Protein AF-A0A0S6WA54-F1 (afdb_monomer_lite)

Organism: Vecturithrix granuli (NCBI:txi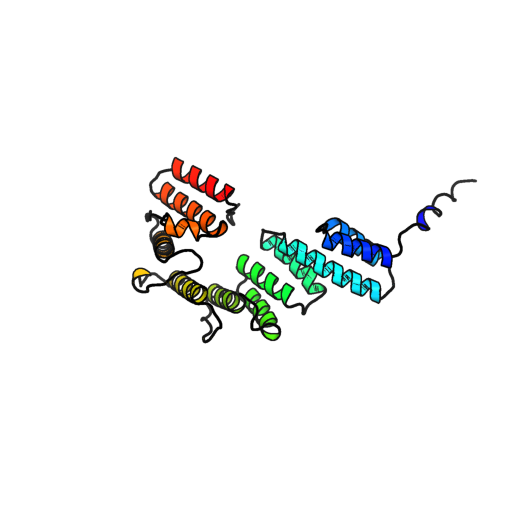d1499967)

Secondary structure (DSSP, 8-state):
----SSSSSGGG-PPPHHHHHHHHHHHHHTT-HHHHHHHHHHHHHH---HHHHHHHHHHHHHHHHHHHHH--SHHHHHHHHHHHHHH-TT-HHHHHHHHHHHHHTT-HHHHHHHHHHHHHH-TT-TTHHHHHHHHHHHTTPPPPSS----HHHHHHHHHHHHHHS-SSS-GGGS---S-TTS-HHHHHHHHHHHH-TT-----PPPHHHHTTS-HHHHHHHHHHHHHHHHHTT-HHHHHHHHHHHHHTT---TT-

Structure (mmCIF, N/CA/C/O backbone):
data_AF-A0A0S6WA54-F1
#
_entry.id   AF-A0A0S6WA54-F1
#
loop_
_atom_site.group_PDB
_atom_site.id
_atom_site.type_symbol
_atom_site.label_atom_id
_atom_site.label_alt_id
_atom_site.label_comp_id
_atom_site.label_asym_id
_atom_site.label_entity_id
_atom_site.label_seq_id
_atom_site.pdbx_PDB_ins_code
_atom_site.Cartn_x
_atom_site.Cartn_y
_atom_site.Cartn_z
_atom_site.occupancy
_atom_site.B_iso_or_equiv
_atom_site.auth_seq_id
_atom_site.auth_comp_id
_atom_site.auth_asym_id
_atom_site.auth_atom_id
_atom_site.pdbx_PDB_model_num
ATOM 1 N N . MET A 1 1 ? 3.846 1.260 65.052 1.00 43.91 1 MET A N 1
ATOM 2 C CA . MET A 1 1 ? 2.766 1.078 64.053 1.00 43.91 1 MET A CA 1
ATOM 3 C C . MET A 1 1 ? 2.539 2.377 63.275 1.00 43.91 1 MET A C 1
ATOM 5 O O . MET A 1 1 ? 1.813 3.228 63.759 1.00 43.91 1 MET A O 1
ATOM 9 N N . ALA A 1 2 ? 3.172 2.583 62.111 1.00 46.09 2 ALA A N 1
ATOM 10 C CA . ALA A 1 2 ? 2.889 3.753 61.255 1.00 46.09 2 ALA A CA 1
ATOM 11 C C . ALA A 1 2 ? 3.448 3.591 59.824 1.00 46.09 2 ALA A C 1
ATOM 13 O O . ALA A 1 2 ? 4.366 4.298 59.422 1.00 46.09 2 ALA A O 1
ATOM 14 N N . ARG A 1 3 ? 2.920 2.654 59.026 1.00 46.72 3 ARG A N 1
ATOM 15 C CA . ARG A 1 3 ? 3.254 2.546 57.589 1.00 46.72 3 ARG A CA 1
ATOM 16 C C . ARG A 1 3 ? 2.056 2.083 56.752 1.00 46.72 3 ARG A C 1
ATOM 18 O O . ARG A 1 3 ? 2.117 1.034 56.141 1.00 46.72 3 ARG A O 1
ATOM 25 N N . HIS A 1 4 ? 0.960 2.851 56.703 1.00 48.09 4 HIS A N 1
ATOM 26 C CA . HIS A 1 4 ? -0.134 2.549 55.751 1.00 48.09 4 HIS A CA 1
ATOM 27 C C . HIS A 1 4 ? -0.915 3.747 55.172 1.00 48.09 4 HIS A C 1
ATOM 29 O O . HIS A 1 4 ? -1.905 3.538 54.479 1.00 48.09 4 HIS A O 1
ATOM 35 N N . LYS A 1 5 ? -0.482 5.007 55.353 1.00 47.53 5 LYS A N 1
ATOM 36 C CA . LYS A 1 5 ? -1.257 6.179 54.874 1.00 47.53 5 LYS A CA 1
ATOM 37 C C . LYS A 1 5 ? -0.781 6.848 53.570 1.00 47.53 5 LYS A C 1
ATOM 39 O O . LYS A 1 5 ? -1.483 7.718 53.075 1.00 47.53 5 LYS A O 1
ATOM 44 N N . LYS A 1 6 ? 0.340 6.440 52.953 1.00 45.38 6 LYS A N 1
ATOM 45 C CA . LYS A 1 6 ? 0.867 7.120 51.741 1.00 45.38 6 LYS A CA 1
ATOM 46 C C . LYS A 1 6 ? 0.305 6.634 50.391 1.00 45.38 6 LYS A C 1
ATOM 48 O O . LYS A 1 6 ? 0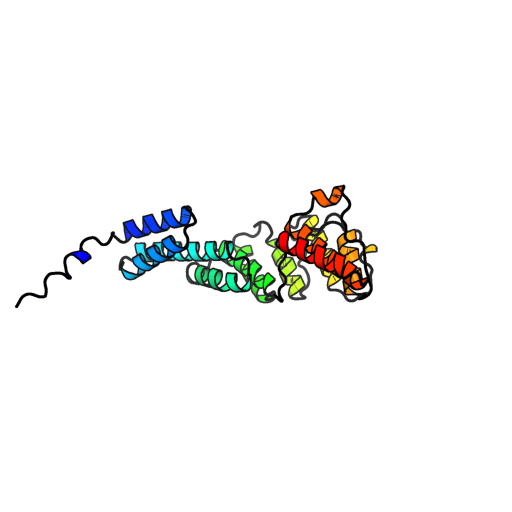.469 7.334 49.403 1.00 45.38 6 LYS A O 1
ATOM 53 N N . LYS A 1 7 ? -0.397 5.494 50.321 1.00 43.50 7 LYS A N 1
ATOM 54 C CA . LYS A 1 7 ? -0.930 4.966 49.042 1.00 43.50 7 LYS A CA 1
ATOM 55 C C . LYS A 1 7 ? -2.276 5.563 48.597 1.00 43.50 7 LYS A C 1
ATOM 57 O O . LYS A 1 7 ? -2.626 5.421 47.436 1.00 43.50 7 LYS A O 1
ATOM 62 N N . LYS A 1 8 ? -3.023 6.247 49.476 1.00 41.06 8 LYS A N 1
ATOM 63 C CA . LYS A 1 8 ? -4.364 6.783 49.149 1.00 41.06 8 LYS A CA 1
ATOM 64 C C . LYS A 1 8 ? -4.380 8.208 48.581 1.00 41.06 8 LYS A C 1
ATOM 66 O O . LYS A 1 8 ? -5.410 8.619 48.064 1.00 41.06 8 LYS A O 1
ATOM 71 N N . TRP A 1 9 ? -3.280 8.960 48.662 1.00 40.94 9 TRP A N 1
ATOM 72 C CA . TRP A 1 9 ? -3.264 10.363 48.220 1.00 40.94 9 TRP A CA 1
ATOM 73 C C . TRP A 1 9 ? -3.084 10.516 46.698 1.00 40.94 9 TRP A C 1
ATOM 75 O O . TRP A 1 9 ? -3.657 11.422 46.109 1.00 40.94 9 TRP A O 1
ATOM 85 N N . PHE A 1 10 ? -2.399 9.576 46.035 1.00 44.47 10 PHE A N 1
ATOM 86 C CA . PHE A 1 10 ? -2.174 9.620 44.581 1.00 44.47 10 PHE A CA 1
ATOM 87 C C . PHE A 1 10 ? -3.372 9.170 43.728 1.00 44.47 10 PHE A C 1
ATOM 89 O O . PHE A 1 10 ? -3.412 9.467 42.541 1.00 44.47 10 PHE A O 1
ATOM 96 N N . ALA A 1 11 ? -4.370 8.498 44.310 1.00 47.50 11 ALA A N 1
ATOM 97 C CA . ALA A 1 11 ? -5.546 8.026 43.570 1.00 47.50 11 ALA A CA 1
ATOM 98 C C . ALA A 1 11 ? -6.612 9.116 43.327 1.00 47.50 11 ALA A C 1
ATOM 100 O O . ALA A 1 11 ? -7.579 8.866 42.619 1.00 47.50 11 ALA A O 1
ATOM 101 N N . ARG A 1 12 ? -6.468 10.312 43.919 1.00 48.53 12 ARG A N 1
ATOM 102 C CA . ARG A 1 12 ? -7.479 11.386 43.852 1.00 48.53 12 ARG A CA 1
ATOM 103 C C . ARG A 1 12 ? -7.277 12.410 42.730 1.00 48.53 12 ARG A C 1
ATOM 105 O O . ARG A 1 12 ? -8.167 13.222 42.534 1.00 48.53 12 ARG A O 1
ATOM 112 N N . ASN A 1 13 ? -6.161 12.345 41.999 1.00 55.12 13 ASN A N 1
ATOM 113 C CA . ASN A 1 13 ? -5.818 13.303 40.937 1.00 55.12 13 ASN A CA 1
ATOM 114 C C . ASN A 1 13 ? -5.615 12.640 39.563 1.00 55.12 13 ASN A C 1
ATOM 116 O O . ASN A 1 13 ? -4.994 13.238 38.688 1.00 55.12 13 ASN A O 1
ATOM 120 N N . ALA A 1 14 ? -6.078 11.401 39.364 1.00 60.78 14 ALA A N 1
ATOM 121 C CA . ALA A 1 14 ? -6.091 10.833 38.020 1.00 60.78 14 ALA A CA 1
ATOM 122 C C . ALA A 1 14 ? -7.096 11.636 37.169 1.00 60.78 14 ALA A C 1
ATOM 124 O O . ALA A 1 14 ? -8.223 11.830 37.632 1.00 60.78 14 ALA A O 1
ATOM 125 N N . PRO A 1 15 ? -6.703 12.142 35.985 1.00 71.31 15 PRO A N 1
ATOM 126 C CA . PRO A 1 15 ? -7.617 12.882 35.123 1.00 71.31 15 PRO A CA 1
ATOM 127 C C . PRO A 1 15 ? -8.831 12.014 34.774 1.00 71.31 15 PRO A C 1
ATOM 129 O O . PRO A 1 15 ? -8.707 10.802 34.593 1.00 71.31 15 PRO A O 1
ATOM 132 N N . GLU A 1 16 ? -10.015 12.627 34.720 1.00 86.94 16 GLU A N 1
ATOM 133 C CA . GLU A 1 16 ? -11.243 11.906 34.384 1.00 86.94 16 GLU A CA 1
ATOM 134 C C . GLU A 1 16 ? -11.140 11.289 32.977 1.00 86.94 16 GLU A C 1
ATOM 136 O O . GLU A 1 16 ? -10.647 11.962 32.066 1.00 86.94 16 GLU A O 1
ATOM 141 N N . PRO A 1 17 ? -11.666 10.068 32.740 1.00 88.81 17 PRO A N 1
ATOM 142 C CA . PRO A 1 17 ? -11.563 9.402 31.439 1.00 88.81 17 PRO A CA 1
ATOM 143 C C . PRO A 1 17 ? -12.040 10.261 30.259 1.00 88.81 17 PRO A C 1
ATOM 145 O O . PRO A 1 17 ? -11.420 10.254 29.199 1.00 88.81 17 PRO A O 1
ATOM 148 N N . LYS A 1 18 ? -13.089 11.074 30.451 1.00 90.62 18 LYS A N 1
ATOM 149 C CA . LYS A 1 18 ? -13.568 12.027 29.435 1.00 90.62 18 LYS A CA 1
ATOM 150 C C . LYS A 1 18 ? -12.546 13.117 29.106 1.00 90.62 18 LYS A C 1
ATOM 152 O O . LYS A 1 18 ? -12.417 13.496 27.944 1.00 90.62 18 LYS A O 1
ATOM 157 N N . ALA A 1 19 ? -11.835 13.639 30.105 1.00 92.19 19 ALA A N 1
ATOM 158 C CA . ALA A 1 19 ? -10.795 14.643 29.896 1.00 92.19 19 ALA A CA 1
ATOM 159 C C . ALA A 1 19 ? -9.593 14.029 29.168 1.00 92.19 19 ALA A C 1
ATOM 161 O O . ALA A 1 19 ? -9.158 14.567 28.151 1.00 92.19 19 ALA A O 1
ATOM 162 N N . THR A 1 20 ? -9.140 12.849 29.604 1.00 93.88 20 THR A N 1
ATOM 163 C CA . THR A 1 20 ? -8.049 12.115 28.945 1.00 93.88 20 THR A CA 1
ATOM 164 C C . THR A 1 20 ? -8.390 11.753 27.500 1.00 93.88 20 THR A C 1
ATOM 166 O O . THR A 1 20 ? -7.536 11.853 26.624 1.00 93.88 20 THR A O 1
ATOM 169 N N . LEU A 1 21 ? -9.644 11.398 27.208 1.00 94.38 21 LEU A N 1
ATOM 170 C CA . LEU A 1 21 ? -10.084 11.114 25.843 1.00 94.38 21 LEU A CA 1
ATOM 171 C C . LEU A 1 21 ? -10.043 12.359 24.939 1.00 94.38 21 LEU A C 1
ATOM 173 O O . LEU A 1 21 ? -9.644 12.269 23.777 1.00 94.38 21 LEU A O 1
ATOM 177 N N . ARG A 1 22 ? -10.396 13.539 25.469 1.00 94.50 22 ARG A N 1
ATOM 178 C CA . ARG A 1 22 ? -10.253 14.814 24.741 1.00 94.50 22 ARG A CA 1
ATOM 179 C C . ARG A 1 22 ? -8.786 15.139 24.458 1.00 94.50 22 ARG A C 1
ATOM 181 O O . ARG A 1 22 ? -8.457 15.530 23.342 1.00 94.50 22 ARG A O 1
ATOM 188 N N . GLU A 1 23 ? -7.901 14.944 25.433 1.00 95.94 23 GLU A N 1
ATOM 189 C CA . GLU A 1 23 ? -6.452 15.133 25.259 1.00 95.94 23 GLU A CA 1
ATOM 190 C C . GLU A 1 23 ? -5.857 14.149 24.244 1.00 95.94 23 GLU A C 1
ATOM 192 O O . GLU A 1 23 ? -5.020 14.532 23.421 1.00 95.94 23 GLU A O 1
ATOM 197 N N . ALA A 1 24 ? -6.334 12.902 24.239 1.00 96.56 24 ALA A N 1
ATOM 198 C CA . ALA A 1 24 ? -5.944 11.899 23.255 1.00 96.56 24 ALA A CA 1
ATOM 199 C C . ALA A 1 24 ? -6.319 12.342 21.832 1.00 96.56 24 ALA A C 1
ATOM 201 O O . ALA A 1 24 ? -5.502 12.247 20.915 1.00 96.56 24 ALA A O 1
ATOM 202 N N . TRP A 1 25 ? -7.527 12.886 21.653 1.00 95.38 25 TRP A N 1
ATOM 203 C CA . TRP A 1 25 ? -7.971 13.421 20.367 1.00 95.38 25 TRP A CA 1
ATOM 204 C C . TRP A 1 25 ? -7.138 14.632 19.922 1.00 95.38 25 TRP A C 1
ATOM 206 O O . TRP A 1 25 ? -6.725 14.698 18.766 1.00 95.38 25 TRP A O 1
ATOM 216 N N . LEU A 1 26 ? -6.816 15.561 20.828 1.00 96.69 26 LEU A N 1
ATOM 217 C CA . LEU A 1 26 ? -5.938 16.698 20.515 1.00 96.69 26 LEU A CA 1
ATOM 218 C C . LEU A 1 26 ? -4.535 16.233 20.108 1.00 96.69 26 LEU A C 1
ATOM 220 O O . LEU A 1 26 ? -3.985 16.719 19.120 1.00 96.69 26 LEU A O 1
ATOM 224 N N . SER A 1 27 ? -3.989 15.248 20.821 1.00 96.75 27 SER A N 1
ATOM 225 C CA . SER A 1 27 ? -2.691 14.643 20.505 1.00 96.75 27 SER A CA 1
ATOM 226 C C . SER A 1 27 ? -2.698 13.998 19.116 1.00 96.75 27 SER A C 1
ATOM 228 O O . SER A 1 27 ? -1.741 14.153 18.359 1.00 96.75 27 SER A O 1
ATOM 230 N N . LEU A 1 28 ? -3.797 13.328 18.747 1.00 96.56 28 LEU A N 1
ATOM 231 C CA . LEU A 1 28 ? -3.992 12.761 17.412 1.00 96.56 28 LEU A CA 1
ATOM 232 C C . LEU A 1 28 ? -3.982 13.845 16.324 1.00 96.56 28 LEU A C 1
ATOM 234 O O . LEU A 1 28 ? -3.309 13.675 15.307 1.00 96.56 28 LEU A O 1
ATOM 238 N N . GLN A 1 29 ? -4.703 14.954 16.526 1.00 95.06 29 GLN A N 1
ATOM 239 C CA . GLN A 1 29 ? -4.739 16.065 15.562 1.00 95.06 29 GLN A CA 1
ATOM 240 C C . GLN A 1 29 ? -3.364 16.711 15.366 1.00 95.06 29 GLN A C 1
ATOM 242 O O . GLN A 1 29 ? -3.034 17.144 14.266 1.00 95.06 29 GLN A O 1
ATOM 247 N N . GLN A 1 30 ? -2.540 16.726 16.414 1.00 95.06 30 GLN A N 1
ATOM 248 C CA . GLN A 1 30 ? -1.158 17.205 16.363 1.00 95.06 30 GLN A CA 1
ATOM 249 C C . GLN A 1 30 ? -0.185 16.193 15.728 1.00 95.06 30 GLN A C 1
ATOM 251 O O . GLN A 1 30 ? 1.010 16.464 15.648 1.00 95.06 30 GLN A O 1
ATOM 256 N N . GLY A 1 31 ? -0.665 15.018 15.303 1.00 94.19 31 GLY A N 1
ATOM 257 C CA . GLY A 1 31 ? 0.167 13.945 14.752 1.00 94.19 31 GLY A CA 1
ATOM 258 C C . GLY A 1 31 ? 0.955 13.161 15.805 1.00 94.19 31 GLY A C 1
ATOM 259 O O . GLY A 1 31 ? 1.748 12.288 15.461 1.00 94.19 31 GLY A O 1
ATOM 260 N N . ASN A 1 32 ? 0.738 13.407 17.100 1.00 96.44 32 ASN A N 1
ATOM 261 C CA . ASN A 1 32 ? 1.388 12.654 18.168 1.00 96.44 32 ASN A CA 1
ATOM 262 C C . ASN A 1 32 ? 0.645 11.334 18.432 1.00 96.44 32 ASN A C 1
ATOM 264 O O . ASN A 1 32 ? -0.038 11.154 19.445 1.00 96.44 32 ASN A O 1
ATOM 268 N N . LEU A 1 33 ? 0.791 10.392 17.495 1.00 96.06 33 LEU A N 1
ATOM 269 C CA . LEU A 1 33 ? 0.097 9.101 17.519 1.00 96.06 33 LEU A CA 1
ATOM 270 C C . LEU A 1 33 ? 0.440 8.264 18.757 1.00 96.06 33 LEU A C 1
ATOM 272 O O . LEU A 1 33 ? -0.396 7.505 19.242 1.00 96.06 33 LEU A O 1
ATOM 276 N N . ASN A 1 34 ? 1.659 8.395 19.287 1.00 96.56 34 ASN A N 1
ATOM 277 C CA . ASN A 1 34 ? 2.093 7.641 20.463 1.00 96.56 34 ASN A CA 1
ATOM 278 C C . ASN A 1 34 ? 1.425 8.138 21.745 1.00 96.56 34 ASN A C 1
ATOM 280 O O . ASN A 1 34 ? 0.908 7.313 22.499 1.00 96.56 34 ASN A O 1
ATOM 284 N N . ALA A 1 35 ? 1.380 9.455 21.967 1.00 96.88 35 ALA A N 1
ATOM 285 C CA . ALA A 1 35 ? 0.671 10.018 23.115 1.00 96.88 35 ALA A CA 1
ATOM 286 C C . ALA A 1 35 ? -0.833 9.728 23.028 1.00 96.88 35 ALA A C 1
ATOM 288 O O . ALA A 1 35 ? -1.416 9.231 23.991 1.00 96.88 35 ALA A O 1
ATOM 289 N N . ALA A 1 36 ? -1.433 9.930 21.848 1.00 97.50 36 ALA A N 1
ATOM 290 C CA . ALA A 1 36 ? -2.840 9.618 21.609 1.00 97.50 36 ALA A CA 1
ATOM 291 C C . ALA A 1 36 ? -3.158 8.148 21.932 1.00 97.50 36 ALA A C 1
ATOM 293 O O . ALA A 1 36 ? -4.135 7.858 22.622 1.00 97.50 36 ALA A O 1
ATOM 294 N N . PHE A 1 37 ? -2.302 7.215 21.501 1.00 97.06 37 PHE A N 1
ATOM 295 C CA . PHE A 1 37 ? -2.448 5.790 21.800 1.00 97.06 37 PHE A CA 1
ATOM 296 C C . PHE A 1 37 ? -2.377 5.493 23.299 1.00 97.06 37 PHE A C 1
ATOM 298 O O . PHE A 1 37 ? -3.239 4.789 23.820 1.00 97.06 37 PHE A O 1
ATOM 305 N N . GLN A 1 38 ? -1.377 6.033 24.001 1.00 96.75 38 GLN A N 1
ATOM 306 C CA . GLN A 1 38 ? -1.208 5.808 25.439 1.00 96.75 38 GLN A CA 1
ATOM 307 C C . GLN A 1 38 ? -2.403 6.333 26.240 1.00 96.75 38 GLN A C 1
ATOM 309 O O . GLN A 1 38 ? -2.932 5.616 27.088 1.00 96.75 38 GLN A O 1
ATOM 314 N N . MET A 1 39 ? -2.866 7.544 25.930 1.00 96.38 39 MET A N 1
ATOM 315 C CA . MET A 1 39 ? -4.030 8.150 26.579 1.00 96.38 39 MET A CA 1
ATOM 316 C C . MET A 1 39 ? -5.313 7.359 26.291 1.00 96.38 39 MET A C 1
ATOM 318 O O . MET A 1 39 ? -6.090 7.090 27.202 1.00 96.38 39 MET A O 1
ATOM 322 N N . THR A 1 40 ? -5.511 6.907 25.050 1.00 96.31 40 THR A N 1
ATOM 323 C CA . THR A 1 40 ? -6.670 6.075 24.674 1.00 96.31 40 THR A CA 1
ATOM 324 C C . THR A 1 40 ? -6.661 4.732 25.409 1.00 96.31 40 THR A C 1
ATOM 326 O O . THR A 1 40 ? -7.681 4.307 25.950 1.00 96.31 40 THR A O 1
ATOM 329 N N . ALA A 1 41 ? -5.499 4.075 25.492 1.00 94.81 41 ALA A N 1
ATOM 330 C CA . ALA A 1 41 ? -5.339 2.831 26.241 1.00 94.81 41 ALA A CA 1
ATOM 331 C C . ALA A 1 41 ? -5.600 3.030 27.743 1.00 94.81 41 ALA A C 1
ATOM 333 O O . ALA A 1 41 ? -6.222 2.179 28.377 1.00 94.81 41 ALA A O 1
ATOM 334 N N . GLN A 1 42 ? -5.174 4.165 28.304 1.00 93.75 42 GLN A N 1
ATOM 335 C CA . GLN A 1 42 ? -5.474 4.525 29.686 1.00 93.75 42 GLN A CA 1
ATOM 336 C C . GLN A 1 42 ? -6.984 4.672 29.912 1.00 93.75 42 GLN A C 1
ATOM 338 O O . GLN A 1 42 ? -7.499 4.132 30.891 1.00 93.75 42 GLN A O 1
ATOM 343 N N . VAL A 1 43 ? -7.700 5.350 29.006 1.00 94.69 43 VAL A N 1
ATOM 344 C CA . VAL A 1 43 ? -9.163 5.480 29.083 1.00 94.69 43 VAL A CA 1
ATOM 345 C C . VAL A 1 43 ? -9.807 4.098 29.131 1.00 94.69 43 VAL A C 1
ATOM 347 O O . VAL A 1 43 ? -10.550 3.827 30.069 1.00 94.69 43 VAL A O 1
ATOM 350 N N . LEU A 1 44 ? -9.453 3.198 28.207 1.00 94.06 44 LEU A N 1
ATOM 351 C CA . LEU A 1 44 ? -10.000 1.834 28.140 1.00 94.06 44 LEU A CA 1
ATOM 352 C C . LEU A 1 44 ? -9.749 0.995 29.405 1.00 94.06 44 LEU A C 1
ATOM 354 O O . LEU A 1 44 ? -10.528 0.094 29.696 1.00 94.06 44 LEU A O 1
ATOM 358 N N . GLN A 1 45 ? -8.688 1.278 30.165 1.00 92.62 45 GLN A N 1
ATOM 359 C CA . GLN A 1 45 ? -8.411 0.597 31.437 1.00 92.62 45 GLN A CA 1
ATOM 360 C C . GLN A 1 45 ? -9.201 1.170 32.620 1.00 92.62 45 GLN A C 1
ATOM 362 O O . GLN A 1 45 ? -9.411 0.473 33.611 1.00 92.62 45 GLN A O 1
ATOM 367 N N . GLN A 1 46 ? -9.576 2.449 32.558 1.00 91.38 46 GLN A N 1
ATOM 368 C CA . GLN A 1 46 ? -10.129 3.195 33.692 1.00 91.38 46 GLN A CA 1
ATOM 369 C C . GLN A 1 46 ? -11.640 3.394 33.597 1.00 91.38 46 GLN A C 1
ATOM 371 O O . GLN A 1 46 ? -12.297 3.563 34.625 1.00 91.38 46 GLN A O 1
ATOM 376 N N . THR A 1 47 ? -12.195 3.396 32.385 1.00 90.19 47 THR A N 1
ATOM 377 C CA . THR A 1 47 ? -13.625 3.613 32.184 1.00 90.19 47 THR A CA 1
ATOM 378 C C . THR A 1 47 ? -14.427 2.314 32.280 1.00 90.19 47 THR A C 1
ATOM 380 O O . THR A 1 47 ? -13.973 1.240 31.896 1.00 90.19 47 THR A O 1
ATOM 383 N N . GLN A 1 48 ? -15.660 2.436 32.767 1.00 89.25 48 GLN A N 1
ATOM 384 C CA . GLN A 1 48 ? -16.708 1.415 32.652 1.00 89.25 48 GLN A CA 1
ATOM 385 C C . GLN A 1 48 ? -17.892 1.919 31.809 1.00 89.25 48 GLN A C 1
ATOM 387 O O . GLN A 1 48 ? -18.847 1.182 31.575 1.00 89.25 48 GLN A O 1
ATOM 392 N N . GLY A 1 49 ? -17.849 3.182 31.373 1.00 90.25 49 GLY A N 1
ATOM 393 C CA . GLY A 1 49 ? -18.907 3.805 30.591 1.00 90.25 49 GLY A CA 1
ATOM 394 C C . GLY A 1 49 ? -18.868 3.337 29.140 1.00 90.25 49 GLY A C 1
ATOM 395 O O . GLY A 1 49 ? -17.836 3.421 28.474 1.00 90.25 49 GLY A O 1
ATOM 396 N N . ALA A 1 50 ? -19.997 2.822 28.650 1.00 90.94 50 ALA A N 1
ATOM 397 C CA . ALA A 1 50 ? -20.096 2.260 27.304 1.00 90.94 50 ALA A CA 1
ATOM 398 C C . ALA A 1 50 ? -19.789 3.296 26.207 1.00 90.94 50 ALA A C 1
ATOM 400 O O . ALA A 1 50 ? -19.172 2.956 25.198 1.00 90.94 50 ALA A O 1
ATOM 401 N N . GLU A 1 51 ? -20.171 4.557 26.422 1.00 92.12 51 GLU A N 1
ATOM 402 C CA . GLU A 1 51 ? -19.933 5.648 25.474 1.00 92.12 51 GLU A CA 1
ATOM 403 C C . GLU A 1 51 ? -18.436 5.966 25.352 1.00 92.12 51 GLU A C 1
ATOM 405 O O . GLU A 1 51 ? -17.896 6.005 24.247 1.00 92.12 51 GLU A O 1
ATOM 410 N N . GLU A 1 52 ? -17.737 6.135 26.475 1.00 91.81 52 GLU A N 1
ATOM 411 C CA . GLU A 1 52 ? -16.302 6.420 26.490 1.00 91.81 52 GLU A CA 1
ATOM 412 C C . GLU A 1 52 ? -15.499 5.253 25.918 1.00 91.81 52 GLU A C 1
ATOM 414 O O . GLU A 1 52 ? -14.523 5.478 25.207 1.00 91.81 52 GLU A O 1
ATOM 419 N N . ILE A 1 53 ? -15.921 4.012 26.184 1.00 94.25 53 ILE A N 1
ATOM 420 C CA . ILE A 1 53 ? -15.320 2.815 25.585 1.00 94.25 53 ILE A CA 1
ATOM 421 C C . ILE A 1 53 ? -15.471 2.856 24.062 1.00 94.25 53 ILE A C 1
ATOM 423 O O . ILE A 1 53 ? -14.492 2.664 23.341 1.00 94.25 53 ILE A O 1
ATOM 427 N N . GLN A 1 54 ? -16.673 3.140 23.556 1.00 94.06 54 GLN A N 1
ATOM 428 C CA . GLN A 1 54 ? -16.925 3.214 22.119 1.00 94.06 54 GLN A CA 1
ATOM 429 C C . GLN A 1 54 ? -16.106 4.329 21.454 1.00 94.06 54 GLN A C 1
ATOM 431 O O . GLN A 1 54 ? -15.480 4.097 20.419 1.00 94.06 54 GLN A O 1
ATOM 436 N N . GLN A 1 55 ? -16.069 5.521 22.051 1.00 94.56 55 GLN A N 1
ATOM 437 C CA . GLN A 1 55 ? -15.287 6.645 21.532 1.00 94.56 55 GLN A CA 1
ATOM 438 C C . GLN A 1 55 ? -13.779 6.358 21.581 1.00 94.56 55 GLN A C 1
ATOM 440 O O . GLN A 1 55 ? -13.061 6.673 20.632 1.00 94.56 55 GLN A O 1
ATOM 445 N N . ALA A 1 56 ? -13.292 5.714 22.646 1.00 96.06 56 ALA A N 1
ATOM 446 C CA . ALA A 1 56 ? -11.899 5.296 22.746 1.00 96.06 56 ALA A CA 1
ATOM 447 C C . ALA A 1 56 ? -11.541 4.264 21.667 1.00 96.06 56 ALA A C 1
ATOM 449 O O . ALA A 1 56 ? -10.487 4.375 21.046 1.00 96.06 56 ALA A O 1
ATOM 450 N N . TYR A 1 57 ? -12.425 3.309 21.370 1.00 96.06 57 TYR A N 1
ATOM 451 C CA . TYR A 1 57 ? -12.213 2.368 20.270 1.00 96.06 57 TYR A CA 1
ATOM 452 C C . TYR A 1 57 ? -12.193 3.066 18.905 1.00 96.06 57 TYR A C 1
ATOM 454 O O . TYR A 1 57 ? -11.278 2.827 18.118 1.00 96.06 57 TYR A O 1
ATOM 462 N N . GLN A 1 58 ? -13.127 3.979 18.627 1.00 96.00 58 GLN A N 1
ATOM 463 C CA . GLN A 1 58 ? -13.102 4.769 17.387 1.00 96.00 58 GLN A CA 1
ATOM 464 C C . GLN A 1 58 ? -11.790 5.549 17.233 1.00 96.00 58 GLN A C 1
ATOM 466 O O . GLN A 1 58 ? -11.187 5.552 16.158 1.00 96.00 58 GLN A O 1
ATOM 471 N N . LEU A 1 59 ? -11.313 6.159 18.321 1.00 97.00 59 LEU A N 1
ATOM 472 C CA . LEU A 1 59 ? -10.039 6.866 18.334 1.00 97.00 59 LEU A CA 1
ATOM 473 C C . LEU A 1 59 ? -8.857 5.914 18.101 1.00 97.00 59 LEU A C 1
ATOM 475 O O . LEU A 1 59 ? -7.945 6.238 17.343 1.00 97.00 59 LEU A O 1
ATOM 479 N N . LEU A 1 60 ? -8.891 4.719 18.695 1.00 96.94 60 LEU A N 1
ATOM 480 C CA . LEU A 1 60 ? -7.883 3.677 18.502 1.00 96.94 60 LEU A CA 1
ATOM 481 C C . LEU A 1 60 ? -7.804 3.222 17.037 1.00 96.94 60 LEU A C 1
ATOM 483 O O . LEU A 1 60 ? -6.704 3.083 16.498 1.00 96.94 60 LEU A O 1
ATOM 487 N N . ALA A 1 61 ? -8.953 3.044 16.381 1.00 97.62 61 ALA A N 1
ATOM 488 C CA . ALA A 1 61 ? -9.030 2.690 14.967 1.00 97.62 61 ALA A CA 1
ATOM 489 C C . ALA A 1 61 ? -8.380 3.764 14.080 1.00 97.62 61 ALA A C 1
ATOM 491 O O . ALA A 1 61 ? -7.547 3.455 13.229 1.00 97.62 61 ALA A O 1
ATOM 492 N N . GLU A 1 62 ? -8.692 5.037 14.334 1.00 97.75 62 GLU A N 1
ATOM 493 C CA . GLU A 1 62 ? -8.101 6.173 13.620 1.00 97.75 62 GLU A CA 1
ATOM 494 C C . GLU A 1 62 ? -6.586 6.293 13.871 1.00 97.75 62 GLU A C 1
ATOM 496 O O . GLU A 1 62 ? -5.823 6.533 12.935 1.00 97.75 62 GLU A O 1
ATOM 501 N N . ILE A 1 63 ? -6.113 6.068 15.104 1.00 98.06 63 ILE A N 1
ATOM 502 C CA . ILE A 1 63 ? -4.674 6.035 15.422 1.00 98.06 63 ILE A CA 1
ATOM 503 C C . ILE A 1 63 ? -3.968 4.955 14.600 1.00 98.06 63 ILE A C 1
ATOM 505 O O . ILE A 1 63 ? -2.921 5.209 13.999 1.00 98.06 63 ILE A O 1
ATOM 509 N N . HIS A 1 64 ? -4.526 3.745 14.573 1.00 98.19 64 HIS A N 1
ATOM 510 C CA . HIS A 1 64 ? -3.976 2.647 13.790 1.00 98.19 64 HIS A CA 1
ATOM 511 C C . HIS A 1 64 ? -3.966 2.969 12.297 1.00 98.19 64 HIS A C 1
ATOM 513 O O . HIS A 1 64 ? -2.941 2.783 11.643 1.00 98.19 64 HIS A O 1
ATOM 519 N N . PHE A 1 65 ? -5.047 3.540 11.776 1.00 98.19 65 PHE A N 1
ATOM 520 C CA . PHE A 1 65 ? -5.109 3.976 10.390 1.00 98.19 65 PHE A CA 1
ATOM 521 C C . PHE A 1 65 ? -4.038 5.026 10.054 1.00 98.19 65 PHE A C 1
ATOM 523 O O . PHE A 1 65 ? -3.329 4.879 9.061 1.00 98.19 65 PHE A O 1
ATOM 530 N N . ARG A 1 66 ? -3.817 6.040 10.899 1.00 97.25 66 ARG A N 1
ATOM 531 C CA . ARG A 1 66 ? -2.755 7.038 10.666 1.00 97.25 66 ARG A CA 1
ATOM 532 C C . ARG A 1 66 ? -1.354 6.443 10.722 1.00 97.25 66 ARG A C 1
ATOM 534 O O . ARG A 1 66 ? -0.545 6.733 9.844 1.00 97.25 66 ARG A O 1
ATOM 541 N N . ARG A 1 67 ? -1.090 5.542 11.675 1.00 97.06 67 ARG A N 1
ATOM 542 C CA . ARG A 1 67 ? 0.176 4.789 11.719 1.00 97.06 67 ARG A CA 1
ATOM 543 C C . ARG A 1 67 ? 0.384 3.988 10.440 1.00 97.06 67 ARG A C 1
ATOM 545 O O . ARG A 1 67 ? 1.495 3.951 9.915 1.00 97.06 67 ARG A O 1
ATOM 552 N N . ALA A 1 68 ? -0.677 3.373 9.917 1.00 97.06 68 ALA A N 1
ATOM 553 C CA . ALA A 1 68 ? -0.627 2.696 8.632 1.00 97.06 68 ALA A CA 1
ATOM 554 C C . ALA A 1 68 ? -0.205 3.672 7.526 1.00 97.06 68 ALA A C 1
ATOM 556 O O . ALA A 1 68 ? 0.733 3.373 6.796 1.00 97.06 68 ALA A O 1
ATOM 557 N N . LEU A 1 69 ? -0.833 4.847 7.421 1.00 95.25 69 LEU A N 1
ATOM 558 C CA . LEU A 1 69 ? -0.500 5.848 6.399 1.00 95.25 69 LEU A CA 1
ATOM 559 C C . LEU A 1 69 ? 0.956 6.344 6.478 1.00 95.25 69 LEU A C 1
ATOM 561 O O . LEU A 1 69 ? 1.581 6.517 5.432 1.00 95.25 69 LEU A O 1
ATOM 565 N N . GLU A 1 70 ? 1.510 6.503 7.682 1.00 94.12 70 GLU A N 1
ATOM 566 C CA . GLU A 1 70 ? 2.917 6.883 7.907 1.00 94.12 70 GLU A CA 1
ATOM 567 C C . GLU A 1 70 ? 3.908 5.739 7.630 1.00 94.12 70 GLU A C 1
ATOM 569 O O . GLU A 1 70 ? 5.104 5.961 7.420 1.00 94.12 70 GLU A O 1
ATOM 574 N N . THR A 1 71 ? 3.422 4.499 7.598 1.00 92.25 71 THR A N 1
ATOM 575 C CA . THR A 1 71 ? 4.253 3.317 7.386 1.00 92.25 71 THR A CA 1
ATOM 576 C C . THR A 1 71 ? 4.514 3.096 5.896 1.00 92.25 71 THR A C 1
ATOM 578 O O . THR A 1 71 ? 3.618 2.752 5.120 1.00 92.25 71 THR A O 1
ATOM 581 N N . GLN A 1 72 ? 5.775 3.260 5.489 1.00 87.44 72 GLN A N 1
ATOM 582 C CA . GLN A 1 72 ? 6.197 3.059 4.098 1.00 87.44 72 GLN A CA 1
ATOM 583 C C . GLN A 1 72 ? 6.238 1.583 3.692 1.00 87.44 72 GLN A C 1
ATOM 585 O O . GLN A 1 72 ? 5.876 1.252 2.567 1.00 87.44 72 GLN A O 1
ATOM 590 N N . ASN A 1 73 ? 6.675 0.698 4.595 1.00 88.44 73 ASN A N 1
ATOM 591 C CA . ASN A 1 73 ? 6.782 -0.731 4.314 1.00 88.44 73 ASN A CA 1
ATOM 592 C C . ASN A 1 73 ? 5.372 -1.367 4.270 1.00 88.44 73 ASN A C 1
ATOM 594 O O . ASN A 1 73 ? 4.682 -1.362 5.294 1.00 88.44 73 ASN A O 1
ATOM 598 N N . PRO A 1 74 ? 4.944 -1.941 3.131 1.00 89.56 74 PRO A N 1
ATOM 599 C CA . PRO A 1 74 ? 3.603 -2.502 2.984 1.00 89.56 74 PRO A CA 1
ATOM 600 C C . PRO A 1 74 ? 3.282 -3.635 3.967 1.00 89.56 74 PRO A C 1
ATOM 602 O O . PRO A 1 74 ? 2.169 -3.691 4.483 1.00 89.56 74 PRO A O 1
ATOM 605 N N . GLU A 1 75 ? 4.246 -4.495 4.299 1.00 91.12 75 GLU A N 1
ATOM 606 C CA . GLU A 1 75 ? 4.039 -5.586 5.258 1.00 91.12 75 GLU A CA 1
ATOM 607 C C . GLU A 1 75 ? 3.798 -5.061 6.672 1.00 91.12 75 GLU A C 1
ATOM 609 O O . GLU A 1 75 ? 2.914 -5.546 7.371 1.00 91.12 75 GLU A O 1
ATOM 614 N N . LYS A 1 76 ? 4.529 -4.018 7.083 1.00 94.31 76 LYS A N 1
ATOM 615 C CA . LYS A 1 76 ? 4.327 -3.369 8.392 1.00 94.31 76 LYS A CA 1
ATOM 616 C C . LYS A 1 76 ? 3.043 -2.539 8.447 1.00 94.31 76 LYS A C 1
ATOM 618 O O . LYS A 1 76 ? 2.524 -2.289 9.532 1.00 94.31 76 LYS A O 1
ATOM 623 N N . LYS A 1 77 ? 2.522 -2.116 7.292 1.00 96.00 77 LYS A N 1
ATOM 624 C CA . LYS A 1 77 ? 1.257 -1.383 7.177 1.00 96.00 77 LYS A CA 1
ATOM 625 C C . LYS A 1 77 ? 0.046 -2.288 7.445 1.00 96.00 77 LYS A C 1
ATOM 627 O O . LYS A 1 77 ? -0.920 -1.822 8.049 1.00 96.00 77 LYS A O 1
ATOM 632 N N . LEU A 1 78 ? 0.100 -3.563 7.039 1.00 97.44 78 LEU A N 1
ATOM 633 C CA . LEU A 1 78 ? -1.026 -4.503 7.151 1.00 97.44 78 LEU A CA 1
ATOM 634 C C . LEU A 1 78 ? -1.552 -4.662 8.595 1.00 97.44 78 LEU A C 1
ATOM 636 O O . LEU A 1 78 ? -2.740 -4.405 8.782 1.00 97.44 78 LEU A O 1
ATOM 640 N N . PRO A 1 79 ? -0.727 -4.944 9.630 1.00 97.88 79 PRO A N 1
ATOM 641 C CA . PRO A 1 79 ? -1.229 -5.104 11.001 1.00 97.88 79 PRO A CA 1
ATOM 642 C C . PRO A 1 79 ? -1.929 -3.859 11.551 1.00 97.88 79 PRO A C 1
ATOM 644 O O . PRO A 1 79 ? -2.855 -3.946 12.353 1.00 97.88 79 PRO A O 1
ATOM 647 N N . HIS A 1 80 ? -1.495 -2.665 11.138 1.00 98.00 80 HIS A N 1
ATOM 648 C CA . HIS A 1 80 ? -2.157 -1.428 11.536 1.00 98.00 80 HIS A CA 1
ATOM 649 C C . HIS A 1 80 ? -3.550 -1.302 10.907 1.00 98.00 80 HIS A C 1
ATOM 651 O O . HIS A 1 80 ? -4.495 -0.933 11.596 1.00 98.00 80 HIS A O 1
ATOM 657 N N . LEU A 1 81 ? -3.705 -1.658 9.634 1.00 98.38 81 LEU A N 1
ATOM 658 C CA . LEU A 1 81 ? -5.009 -1.642 8.968 1.00 98.38 81 LEU A CA 1
ATOM 659 C C . LEU A 1 81 ? -5.940 -2.737 9.493 1.00 98.38 81 LEU A C 1
ATOM 661 O O . LEU A 1 81 ? -7.121 -2.473 9.692 1.00 98.38 81 LEU A O 1
ATOM 665 N N . GLU A 1 82 ? -5.406 -3.918 9.801 1.00 98.31 82 GLU A N 1
ATOM 666 C CA . GLU A 1 82 ? -6.150 -5.010 10.439 1.00 98.31 82 GLU A CA 1
ATOM 667 C C . GLU A 1 82 ? -6.696 -4.590 11.806 1.00 98.31 82 GLU A C 1
ATOM 669 O O . GLU A 1 82 ? -7.876 -4.788 12.081 1.00 98.31 82 GLU A O 1
ATOM 674 N N . ASN A 1 83 ? -5.885 -3.923 12.634 1.00 97.62 83 ASN A N 1
ATOM 675 C CA . ASN A 1 83 ? -6.349 -3.400 13.921 1.00 97.62 83 ASN A CA 1
ATOM 676 C C . ASN A 1 83 ? -7.424 -2.315 13.761 1.00 97.62 83 ASN A C 1
ATOM 678 O O . ASN A 1 83 ? -8.351 -2.248 14.565 1.00 97.62 83 ASN A O 1
ATOM 682 N N . ALA A 1 84 ? -7.323 -1.466 12.734 1.00 98.00 84 ALA A N 1
ATOM 683 C CA . ALA A 1 84 ? -8.345 -0.462 12.451 1.00 98.00 84 ALA A CA 1
ATOM 684 C C . ALA A 1 84 ? -9.670 -1.116 12.001 1.00 98.00 84 ALA A C 1
ATOM 686 O O . ALA A 1 84 ? -10.738 -0.761 12.503 1.00 98.00 84 ALA A O 1
ATOM 687 N N . LEU A 1 85 ? -9.595 -2.123 11.123 1.00 97.81 85 LEU A N 1
ATOM 688 C CA . LEU A 1 85 ? -10.739 -2.906 10.640 1.00 97.81 85 LEU A CA 1
ATOM 689 C C . LEU A 1 85 ? -11.375 -3.777 11.728 1.00 97.81 85 LEU A C 1
ATOM 691 O O . LEU A 1 85 ? -12.589 -3.946 11.731 1.00 97.81 85 LEU A O 1
ATOM 695 N N . ALA A 1 86 ? -10.596 -4.290 12.682 1.00 97.06 86 ALA A N 1
ATOM 696 C CA . ALA A 1 86 ? -11.131 -5.046 13.814 1.00 97.06 86 ALA A CA 1
ATOM 697 C C . ALA A 1 86 ? -12.103 -4.211 14.666 1.00 97.06 86 ALA A C 1
ATOM 699 O O . ALA A 1 86 ? -13.007 -4.759 15.294 1.00 97.06 86 ALA A O 1
ATOM 700 N N . VAL A 1 87 ? -11.927 -2.887 14.673 1.00 94.88 87 VAL A N 1
ATOM 701 C CA . VAL A 1 87 ? -12.789 -1.955 15.402 1.00 94.88 87 VAL A CA 1
ATOM 702 C C . VAL A 1 87 ? -13.901 -1.389 14.519 1.00 94.88 87 VAL A C 1
ATOM 704 O O . VAL A 1 87 ? -15.056 -1.352 14.939 1.00 94.88 87 VAL A O 1
ATOM 707 N N . LEU A 1 88 ? -13.568 -0.940 13.304 1.00 95.44 88 LEU A N 1
ATOM 708 C CA . LEU A 1 88 ? -14.521 -0.382 12.337 1.00 95.44 88 LEU A CA 1
ATOM 709 C C . LEU A 1 88 ? -14.514 -1.222 11.046 1.00 95.44 88 LEU A C 1
ATOM 711 O O . LEU A 1 88 ? -13.938 -0.807 10.039 1.00 95.44 88 LEU A O 1
ATOM 715 N N . PRO A 1 89 ? -15.183 -2.390 11.042 1.00 96.50 89 PRO A N 1
ATOM 716 C CA . PRO A 1 89 ? -15.080 -3.389 9.971 1.00 96.50 89 PRO A CA 1
ATOM 717 C C . PRO A 1 89 ? -15.812 -3.025 8.677 1.00 96.50 89 PRO A C 1
ATOM 719 O O . PRO A 1 89 ? -15.902 -3.853 7.781 1.00 96.50 89 PRO A O 1
ATOM 722 N N . GLN A 1 90 ? -16.419 -1.842 8.606 1.00 95.56 90 GLN A N 1
ATOM 723 C CA . GLN A 1 90 ? -17.176 -1.373 7.442 1.00 95.56 90 GLN A CA 1
ATOM 724 C C . GLN A 1 90 ? -16.658 -0.025 6.931 1.00 95.56 90 GLN A C 1
ATOM 726 O O . GLN A 1 90 ? -17.285 0.573 6.060 1.00 95.56 90 GLN A O 1
ATOM 731 N N . ASP A 1 91 ? -15.550 0.492 7.480 1.00 96.69 91 ASP A N 1
ATOM 732 C CA . ASP A 1 91 ? -15.003 1.773 7.038 1.00 96.69 91 ASP A CA 1
ATOM 733 C C . ASP A 1 91 ? -14.321 1.608 5.664 1.00 96.69 91 ASP A C 1
ATOM 735 O O . ASP A 1 91 ? -13.269 0.960 5.565 1.00 96.69 91 ASP A O 1
ATOM 739 N N . PRO A 1 92 ? -14.874 2.193 4.583 1.00 97.25 92 PRO A N 1
ATOM 740 C CA . PRO A 1 92 ? -14.336 2.017 3.237 1.00 97.25 92 PRO A CA 1
ATOM 741 C C . PRO A 1 92 ? -12.922 2.585 3.084 1.0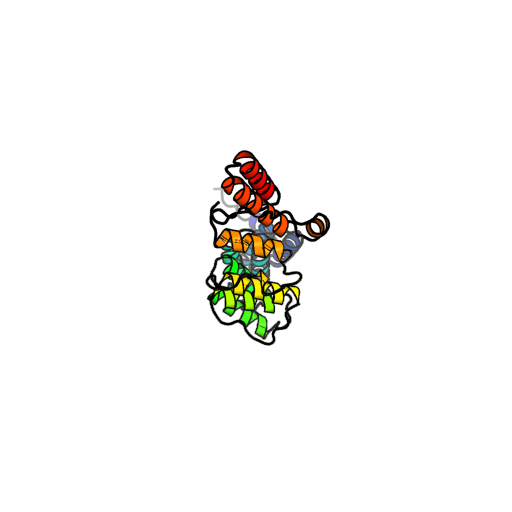0 97.25 92 PRO A C 1
ATOM 743 O O . PRO A 1 92 ? -12.159 2.113 2.239 1.00 97.25 92 PRO A O 1
ATOM 746 N N . ARG A 1 93 ? -12.517 3.556 3.915 1.00 97.38 93 ARG A N 1
ATOM 747 C CA . ARG A 1 93 ? -11.154 4.102 3.887 1.00 97.38 93 ARG A CA 1
ATOM 748 C C . ARG A 1 93 ? -10.153 3.021 4.277 1.00 97.38 93 ARG A C 1
ATOM 750 O O . ARG A 1 93 ? -9.116 2.882 3.628 1.00 97.38 93 ARG A O 1
ATOM 757 N N . PHE A 1 94 ? -10.470 2.235 5.305 1.00 98.12 94 PHE A N 1
ATOM 758 C CA . PHE A 1 94 ? -9.578 1.194 5.806 1.00 98.12 94 PHE A CA 1
ATOM 759 C C . PHE A 1 94 ? -9.458 0.058 4.794 1.00 98.12 94 PHE A C 1
ATOM 761 O O . PHE A 1 94 ? -8.338 -0.297 4.432 1.00 98.12 94 PHE A O 1
ATOM 768 N N . HIS A 1 95 ? -10.583 -0.415 4.249 1.00 98.50 95 HIS A N 1
ATOM 769 C CA . HIS A 1 95 ? -10.595 -1.412 3.173 1.00 98.50 95 HIS A CA 1
ATOM 770 C C . HIS A 1 95 ? -9.798 -0.950 1.946 1.00 98.50 95 HIS A C 1
ATOM 772 O O . HIS A 1 95 ? -8.984 -1.702 1.415 1.00 98.50 95 HIS A O 1
ATOM 778 N N . PHE A 1 96 ? -9.942 0.310 1.522 1.00 98.50 96 PHE A N 1
ATOM 779 C CA . PHE A 1 96 ? -9.196 0.834 0.375 1.00 98.50 96 PHE A CA 1
ATOM 780 C C . PHE A 1 96 ? -7.681 0.790 0.595 1.00 98.50 96 PHE A C 1
ATOM 782 O O . PHE A 1 96 ? -6.934 0.293 -0.249 1.00 98.50 96 PHE A O 1
ATOM 789 N N . HIS A 1 97 ? -7.209 1.284 1.740 1.00 98.12 97 HIS A N 1
ATOM 790 C CA . HIS A 1 97 ? -5.780 1.268 2.047 1.00 98.12 97 HIS A CA 1
ATOM 791 C C . HIS A 1 97 ? -5.256 -0.146 2.331 1.00 98.12 97 HIS A C 1
ATOM 793 O O . HIS A 1 97 ? -4.095 -0.426 2.021 1.00 98.12 97 HIS A O 1
ATOM 799 N N . TYR A 1 98 ? -6.098 -1.041 2.856 1.00 98.44 98 TYR A N 1
ATOM 800 C CA . TYR A 1 98 ? -5.762 -2.451 3.057 1.00 98.44 98 TYR A CA 1
ATOM 801 C C . TYR A 1 98 ? -5.610 -3.172 1.723 1.00 98.44 98 TYR 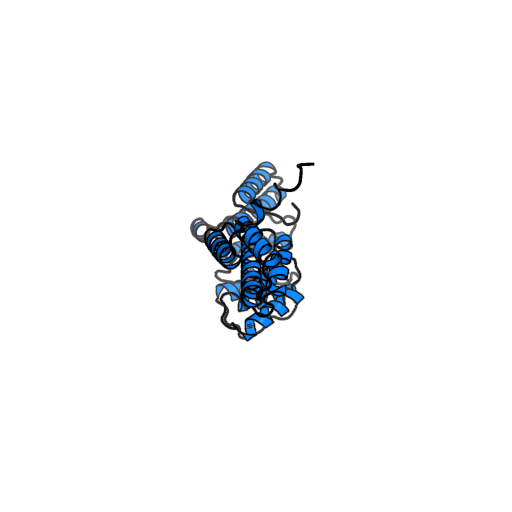A C 1
ATOM 803 O O . TYR A 1 98 ? -4.576 -3.794 1.495 1.00 98.44 98 TYR A O 1
ATOM 811 N N . GLY A 1 99 ? -6.527 -2.958 0.777 1.00 98.06 99 GLY A N 1
ATOM 812 C CA . GLY A 1 99 ? -6.399 -3.444 -0.596 1.00 98.06 99 GLY A CA 1
ATOM 813 C C . GLY A 1 99 ? -5.103 -2.985 -1.273 1.00 98.06 99 GLY A C 1
ATOM 814 O O . GLY A 1 99 ? -4.413 -3.789 -1.900 1.00 98.06 99 GLY A O 1
ATOM 815 N N . ILE A 1 100 ? -4.703 -1.719 -1.098 1.00 97.31 100 ILE A N 1
ATOM 816 C CA . ILE A 1 100 ? -3.425 -1.215 -1.637 1.00 97.31 100 ILE A CA 1
ATOM 817 C C . ILE A 1 100 ? -2.231 -1.943 -1.004 1.00 97.31 100 ILE A C 1
ATOM 819 O O . ILE A 1 100 ? -1.344 -2.400 -1.727 1.00 97.31 100 ILE A O 1
ATOM 823 N N . ALA A 1 101 ? -2.201 -2.081 0.324 1.00 96.62 101 ALA A N 1
ATOM 824 C CA . ALA A 1 101 ? -1.118 -2.777 1.021 1.00 96.62 101 ALA A CA 1
ATOM 825 C C . ALA A 1 101 ? -1.050 -4.270 0.638 1.00 96.62 101 ALA A C 1
ATOM 827 O O . ALA A 1 101 ? 0.035 -4.825 0.460 1.00 96.62 101 ALA A O 1
ATOM 828 N N . LEU A 1 102 ? -2.202 -4.914 0.437 1.00 97.88 102 LEU A N 1
ATOM 829 C CA . LEU A 1 102 ? -2.294 -6.289 -0.051 1.00 97.88 102 LEU A CA 1
ATOM 830 C C . LEU A 1 102 ? -1.745 -6.422 -1.477 1.00 97.88 102 LEU A C 1
ATOM 832 O O . LEU A 1 102 ? -0.995 -7.357 -1.745 1.00 97.88 102 LEU A O 1
ATOM 836 N N . LEU A 1 103 ? -2.036 -5.481 -2.385 1.00 95.50 103 LEU A N 1
ATOM 837 C CA . LEU A 1 103 ? -1.431 -5.490 -3.725 1.00 95.50 103 LEU A CA 1
ATOM 838 C C . LEU A 1 103 ? 0.087 -5.357 -3.680 1.00 95.50 103 LEU A C 1
ATOM 840 O O . LEU A 1 103 ? 0.786 -6.069 -4.396 1.00 95.50 103 LEU A O 1
ATOM 844 N N . GLN A 1 104 ? 0.588 -4.460 -2.835 1.00 92.31 104 GLN A N 1
ATOM 845 C CA . GLN A 1 104 ? 2.022 -4.236 -2.663 1.00 92.31 104 GLN A CA 1
ATOM 846 C C . GLN A 1 104 ? 2.749 -5.437 -2.038 1.00 92.31 104 GLN A C 1
ATOM 848 O O . GLN A 1 104 ? 3.961 -5.544 -2.181 1.00 92.31 104 GLN A O 1
ATOM 853 N N . THR A 1 105 ? 2.019 -6.334 -1.372 1.00 93.88 105 THR A N 1
ATOM 854 C CA . THR A 1 105 ? 2.529 -7.592 -0.798 1.00 93.88 105 THR A CA 1
ATOM 855 C C . THR A 1 105 ? 2.136 -8.815 -1.633 1.00 93.88 105 THR A C 1
ATOM 857 O O . THR A 1 105 ? 2.108 -9.933 -1.129 1.00 93.88 105 THR A O 1
ATOM 860 N N . GLU A 1 106 ? 1.801 -8.604 -2.912 1.00 92.50 106 GLU A N 1
ATOM 861 C CA . GLU A 1 106 ? 1.468 -9.644 -3.900 1.00 92.50 106 GLU A CA 1
ATOM 862 C C . GLU A 1 106 ? 0.214 -10.484 -3.576 1.00 92.50 106 GLU A C 1
ATOM 864 O O . GLU A 1 106 ? -0.090 -11.477 -4.239 1.00 92.50 106 GLU A O 1
ATOM 869 N N . LYS A 1 107 ? -0.612 -10.048 -2.619 1.00 96.44 107 LYS A N 1
ATOM 870 C CA . LYS A 1 107 ? -1.875 -10.697 -2.225 1.00 96.44 107 LYS A CA 1
ATOM 871 C C . LYS A 1 107 ? -3.052 -10.196 -3.071 1.00 96.44 107 LYS A C 1
ATOM 873 O O . LYS A 1 107 ? -4.078 -9.754 -2.553 1.00 96.44 107 LYS A O 1
ATOM 878 N N . ALA A 1 108 ? -2.918 -10.270 -4.395 1.00 96.12 108 ALA A N 1
ATOM 879 C CA . ALA A 1 108 ? -3.832 -9.627 -5.345 1.00 96.12 108 ALA A CA 1
ATOM 880 C C . ALA A 1 108 ? -5.299 -10.084 -5.241 1.00 96.12 108 ALA A C 1
ATOM 882 O O . ALA A 1 108 ? -6.214 -9.274 -5.378 1.00 96.12 108 ALA A O 1
ATOM 883 N N . ALA A 1 109 ? -5.538 -11.370 -4.968 1.00 96.25 109 ALA A N 1
ATOM 884 C CA . ALA A 1 109 ? -6.895 -11.895 -4.820 1.00 96.25 109 ALA A CA 1
ATOM 885 C C . ALA A 1 109 ? -7.612 -11.322 -3.586 1.00 96.25 109 ALA A C 1
ATOM 887 O O . ALA A 1 109 ? -8.785 -10.970 -3.686 1.00 96.25 109 ALA A O 1
ATOM 888 N N . ALA A 1 110 ? -6.904 -11.196 -2.458 1.00 97.62 110 ALA A N 1
ATOM 889 C CA . ALA A 1 110 ? -7.438 -10.578 -1.247 1.00 97.62 110 ALA A CA 1
ATOM 890 C C . ALA A 1 110 ? -7.660 -9.076 -1.464 1.00 97.62 110 ALA A C 1
ATOM 892 O O . ALA A 1 110 ? -8.730 -8.563 -1.163 1.00 97.62 110 ALA A O 1
ATOM 893 N N . ALA A 1 111 ? -6.707 -8.388 -2.101 1.00 98.31 111 ALA A N 1
ATOM 894 C CA . ALA A 1 111 ? -6.860 -6.972 -2.420 1.00 98.31 111 ALA A CA 1
ATOM 895 C C . ALA A 1 111 ? -8.114 -6.672 -3.253 1.00 98.31 111 ALA A C 1
ATOM 897 O O . ALA A 1 111 ? -8.810 -5.693 -3.000 1.00 98.31 111 ALA A O 1
ATOM 898 N N . LEU A 1 112 ? -8.420 -7.526 -4.237 1.00 97.44 112 LEU A N 1
ATOM 899 C CA . LEU A 1 112 ? -9.625 -7.379 -5.049 1.00 97.44 112 LEU A CA 1
ATOM 900 C C . LEU A 1 112 ? -10.901 -7.451 -4.197 1.00 97.44 112 LEU A C 1
ATOM 902 O O . LEU A 1 112 ? -11.803 -6.649 -4.419 1.00 97.44 112 LEU A O 1
ATOM 906 N N . GLN A 1 113 ? -10.959 -8.352 -3.210 1.00 97.56 113 GLN A N 1
ATOM 907 C CA . GLN A 1 113 ? -12.101 -8.446 -2.293 1.00 97.56 113 GLN A CA 1
ATOM 908 C C . GLN A 1 113 ? -12.278 -7.152 -1.492 1.00 97.56 113 GLN A C 1
ATOM 910 O O . GLN A 1 113 ? -13.391 -6.639 -1.402 1.00 97.56 113 GLN A O 1
ATOM 915 N N . GLU A 1 114 ? -11.183 -6.585 -0.983 1.00 98.44 114 GLU A N 1
ATOM 916 C CA . GLU A 1 114 ? -11.208 -5.313 -0.255 1.00 98.44 114 GLU A CA 1
ATOM 917 C C . GLU A 1 114 ? -11.724 -4.166 -1.127 1.00 98.44 114 GLU A C 1
ATOM 919 O O . GLU A 1 114 ? -12.608 -3.412 -0.727 1.00 98.44 114 GLU A O 1
ATOM 924 N N . PHE A 1 115 ? -11.242 -4.055 -2.366 1.00 98.06 115 PHE A N 1
ATOM 925 C CA . PHE A 1 115 ? -11.734 -3.029 -3.281 1.00 98.06 115 PHE A CA 1
ATOM 926 C C . PHE A 1 115 ? -13.190 -3.240 -3.701 1.00 98.06 115 PHE A C 1
ATOM 928 O O . PHE A 1 115 ? -13.903 -2.265 -3.934 1.00 98.06 115 PHE A O 1
ATOM 935 N N . ASP A 1 116 ? -13.649 -4.487 -3.791 1.00 96.25 116 ASP A N 1
ATOM 936 C CA . ASP A 1 116 ? -15.052 -4.794 -4.056 1.00 96.25 116 ASP A CA 1
ATOM 937 C C . ASP A 1 116 ? -15.953 -4.382 -2.881 1.00 96.25 116 ASP A C 1
ATOM 939 O O . ASP A 1 116 ? -17.090 -3.973 -3.115 1.00 96.25 116 ASP A O 1
ATOM 943 N N . LEU A 1 117 ? -15.461 -4.419 -1.635 1.00 97.50 117 LEU A N 1
ATOM 944 C CA . LEU A 1 117 ? -16.166 -3.843 -0.483 1.00 97.50 117 LEU A CA 1
ATOM 945 C C . LEU A 1 117 ? -16.267 -2.319 -0.599 1.00 97.50 117 LEU A C 1
ATOM 947 O O . LEU A 1 117 ? -17.363 -1.777 -0.468 1.00 97.50 117 LEU A O 1
ATOM 951 N N . VAL A 1 118 ? -15.167 -1.639 -0.938 1.00 98.06 118 VAL A N 1
ATOM 952 C CA . VAL A 1 118 ? -15.158 -0.178 -1.154 1.00 98.06 118 VAL A CA 1
ATOM 953 C C . VAL A 1 118 ? -16.104 0.220 -2.286 1.00 98.06 118 VAL A C 1
ATOM 955 O O . VAL A 1 118 ? -16.841 1.191 -2.164 1.00 98.06 118 VAL A O 1
ATOM 958 N N . ALA A 1 119 ? -16.148 -0.547 -3.377 1.00 96.12 119 ALA A N 1
ATOM 959 C CA . ALA A 1 119 ? -16.997 -0.247 -4.528 1.00 96.12 119 ALA A CA 1
ATOM 960 C C . ALA A 1 119 ? -18.504 -0.278 -4.213 1.00 96.12 119 ALA A C 1
ATOM 962 O O . ALA A 1 119 ? -19.281 0.334 -4.946 1.00 96.12 119 ALA A O 1
ATOM 963 N N . LYS A 1 120 ? -18.933 -0.962 -3.141 1.00 96.12 120 LYS A N 1
ATOM 964 C CA . LYS A 1 120 ? -20.343 -0.981 -2.714 1.00 96.12 120 LYS A CA 1
ATOM 965 C C . LYS A 1 120 ? -20.796 0.358 -2.134 1.00 96.12 120 LYS A C 1
ATOM 967 O O . LYS A 1 120 ? -21.965 0.701 -2.276 1.00 96.12 120 LYS A O 1
ATOM 972 N N . THR A 1 121 ? -19.897 1.090 -1.480 1.00 96.62 121 THR A N 1
ATOM 973 C CA . THR A 1 121 ? -20.209 2.346 -0.778 1.00 96.62 121 THR A CA 1
ATOM 974 C C . THR A 1 121 ? -19.657 3.569 -1.506 1.00 96.62 121 THR A C 1
ATOM 976 O O . THR A 1 121 ? -20.328 4.595 -1.581 1.00 96.62 121 THR A O 1
ATOM 979 N N . GLU A 1 122 ? -18.474 3.454 -2.109 1.00 96.00 122 GLU A N 1
ATOM 980 C CA . GLU A 1 122 ? -17.761 4.532 -2.797 1.00 96.00 122 GLU A CA 1
ATOM 981 C C . GLU A 1 122 ? -17.345 4.124 -4.231 1.00 96.00 122 GLU A C 1
ATOM 983 O O . GLU A 1 122 ? -16.158 4.138 -4.569 1.00 96.00 122 GLU A O 1
ATOM 988 N N . PRO A 1 123 ? -18.285 3.789 -5.139 1.00 94.00 123 PRO A N 1
ATOM 989 C CA . PRO A 1 123 ? -17.957 3.290 -6.483 1.00 94.00 123 PRO A CA 1
ATOM 990 C C . PRO A 1 123 ? -17.152 4.273 -7.349 1.00 94.00 123 PRO A C 1
ATOM 992 O O . PRO A 1 123 ? -16.500 3.858 -8.303 1.00 94.00 123 PRO A O 1
ATOM 995 N N . LYS A 1 124 ? -17.202 5.572 -7.028 1.00 93.50 124 LYS A N 1
ATOM 996 C CA . LYS A 1 124 ? -16.501 6.656 -7.736 1.00 93.50 124 LYS A CA 1
ATOM 997 C C . LYS A 1 124 ? -15.274 7.174 -6.980 1.00 93.50 124 LYS A C 1
ATOM 999 O O . LYS A 1 124 ? -14.786 8.257 -7.293 1.00 93.50 124 LYS A O 1
ATOM 1004 N N . ARG A 1 125 ? -14.797 6.444 -5.964 1.00 94.62 125 ARG A N 1
ATOM 1005 C CA . ARG A 1 125 ? -13.570 6.802 -5.248 1.00 94.62 125 ARG A CA 1
ATOM 1006 C C . ARG A 1 125 ? -12.406 6.894 -6.233 1.00 94.62 125 ARG A C 1
ATOM 1008 O O . ARG A 1 125 ? -12.191 5.988 -7.039 1.00 94.62 125 ARG A O 1
ATOM 1015 N N . GLU A 1 126 ? -11.644 7.976 -6.136 1.00 92.56 126 GLU A N 1
ATOM 1016 C CA . GLU A 1 126 ? -10.474 8.205 -6.979 1.00 92.56 126 GLU A CA 1
ATOM 1017 C C . GLU A 1 126 ? -9.486 7.029 -6.895 1.00 92.56 126 GLU A C 1
ATOM 1019 O O . GLU A 1 126 ? -9.213 6.488 -5.820 1.00 92.56 126 GLU A O 1
ATOM 1024 N N . GLY A 1 127 ? -8.993 6.585 -8.053 1.00 92.06 127 GLY A N 1
ATOM 1025 C CA . GLY A 1 127 ? -8.060 5.464 -8.180 1.00 92.06 127 GLY A CA 1
ATOM 1026 C C . GLY A 1 127 ? -8.652 4.071 -7.927 1.00 92.06 127 GLY A C 1
ATOM 1027 O O . GLY A 1 127 ? -8.000 3.079 -8.251 1.00 92.06 127 GLY A O 1
ATOM 1028 N N . LEU A 1 128 ? -9.879 3.936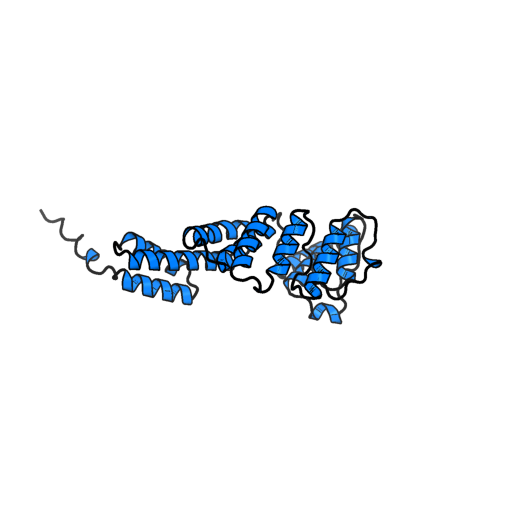 -7.402 1.00 95.75 128 LEU A N 1
ATOM 1029 C CA . LEU A 1 128 ? -10.474 2.625 -7.096 1.00 95.75 128 LEU A CA 1
ATOM 1030 C C . LEU A 1 128 ? -10.591 1.737 -8.336 1.00 95.75 128 LEU A C 1
ATOM 1032 O O . LEU A 1 128 ? -10.210 0.567 -8.294 1.00 95.75 128 LEU A O 1
ATOM 1036 N N . ALA A 1 129 ? -11.095 2.288 -9.443 1.00 95.81 129 ALA A N 1
ATOM 1037 C CA . ALA A 1 129 ? -11.217 1.553 -10.698 1.00 95.81 129 ALA A CA 1
ATOM 1038 C C . ALA A 1 129 ? -9.851 1.023 -11.165 1.00 95.81 129 ALA A C 1
ATOM 1040 O O . ALA A 1 129 ? -9.732 -0.153 -11.515 1.00 95.81 129 ALA A O 1
ATOM 1041 N N . PHE A 1 130 ? -8.812 1.858 -11.096 1.00 95.50 130 PHE A N 1
ATOM 1042 C CA . PHE A 1 130 ? -7.454 1.489 -11.481 1.00 95.50 130 PHE A CA 1
ATOM 1043 C C . PHE A 1 130 ? -6.865 0.403 -10.579 1.00 95.50 130 PHE A C 1
ATOM 1045 O O . PHE A 1 130 ? -6.392 -0.613 -11.089 1.00 95.50 130 PHE A O 1
ATOM 1052 N N . PHE A 1 131 ? -6.962 0.541 -9.253 1.00 96.31 131 PHE A N 1
ATOM 1053 C CA . PHE A 1 131 ? -6.461 -0.477 -8.327 1.00 96.31 131 PHE A CA 1
ATOM 1054 C C . PHE A 1 131 ? -7.192 -1.818 -8.465 1.00 96.31 131 PHE A C 1
ATOM 1056 O O . PHE A 1 131 ? -6.553 -2.867 -8.389 1.00 96.31 131 PHE A O 1
ATOM 1063 N N . ARG A 1 132 ? -8.501 -1.814 -8.755 1.00 96.75 132 ARG A N 1
ATOM 1064 C CA . ARG A 1 132 ? -9.251 -3.044 -9.065 1.00 96.75 132 ARG A CA 1
ATOM 1065 C C . ARG A 1 132 ? -8.732 -3.724 -10.327 1.00 96.75 132 ARG A C 1
ATOM 1067 O O . ARG A 1 132 ? -8.526 -4.936 -10.319 1.00 96.75 132 ARG A O 1
ATOM 1074 N N . GLN A 1 133 ? -8.478 -2.965 -11.395 1.00 95.44 133 GLN A N 1
ATOM 1075 C CA . GLN A 1 133 ? -7.890 -3.523 -12.617 1.00 95.44 133 GLN A CA 1
ATOM 1076 C C . GLN A 1 133 ? -6.469 -4.044 -12.392 1.00 95.44 133 GLN A C 1
ATOM 1078 O O . GLN A 1 133 ? -6.127 -5.121 -12.876 1.00 95.44 133 GLN A O 1
ATOM 1083 N N . LEU A 1 134 ? -5.659 -3.334 -11.604 1.00 94.56 134 LEU A N 1
ATOM 1084 C CA . LEU A 1 134 ? -4.321 -3.786 -11.236 1.00 94.56 134 LEU A CA 1
ATOM 1085 C C . LEU A 1 134 ? -4.369 -5.091 -10.423 1.00 94.56 134 LEU A C 1
ATOM 1087 O O . LEU A 1 134 ? -3.566 -5.994 -10.660 1.00 94.56 134 LEU A O 1
ATOM 1091 N N . ALA A 1 135 ? -5.341 -5.223 -9.515 1.00 95.50 135 ALA A N 1
ATOM 1092 C CA . ALA A 1 135 ? -5.580 -6.448 -8.758 1.00 95.50 135 ALA A CA 1
ATOM 1093 C C . ALA A 1 135 ? -5.997 -7.617 -9.654 1.00 95.50 135 ALA A C 1
ATOM 1095 O O . ALA A 1 135 ? -5.470 -8.719 -9.500 1.00 95.50 135 ALA A O 1
ATOM 1096 N N . LEU A 1 136 ? -6.891 -7.381 -10.621 1.00 94.81 136 LEU A N 1
ATOM 1097 C CA . LEU A 1 136 ? -7.269 -8.384 -11.619 1.00 94.81 136 LEU A CA 1
ATOM 1098 C C . LEU A 1 136 ? -6.052 -8.841 -12.426 1.00 94.81 136 LEU A C 1
ATOM 1100 O O . LEU A 1 136 ? -5.800 -10.043 -12.507 1.00 94.81 136 LEU A O 1
ATOM 1104 N N . LEU A 1 137 ? -5.262 -7.897 -12.943 1.00 92.19 137 LEU A N 1
ATOM 1105 C CA . LEU A 1 137 ? -4.078 -8.201 -13.740 1.00 92.19 137 LEU A CA 1
ATOM 1106 C C . LEU A 1 137 ? -3.033 -8.997 -12.946 1.00 92.19 137 LEU A C 1
ATOM 1108 O O . LEU A 1 137 ? -2.536 -10.015 -13.426 1.00 92.19 137 LEU A O 1
ATOM 1112 N N . SER A 1 138 ? -2.736 -8.576 -11.714 1.00 91.12 138 SER A N 1
ATOM 1113 C CA . SER A 1 138 ? -1.790 -9.266 -10.825 1.00 91.12 138 SER A CA 1
ATOM 1114 C C . SER A 1 138 ? -2.282 -10.670 -10.445 1.00 91.12 138 SER A C 1
ATOM 1116 O O . SER A 1 138 ? -1.517 -11.634 -10.447 1.00 91.12 138 SER A O 1
ATOM 1118 N N . ALA A 1 139 ? -3.595 -10.829 -10.250 1.00 91.31 139 ALA A N 1
ATOM 1119 C CA . ALA A 1 139 ? -4.241 -12.126 -10.058 1.00 91.31 139 ALA A CA 1
ATOM 1120 C C . ALA A 1 139 ? -4.397 -12.948 -11.358 1.00 91.31 139 ALA A C 1
ATOM 1122 O O . ALA A 1 139 ? -5.012 -14.015 -11.320 1.00 91.31 139 ALA A O 1
ATOM 1123 N N . LYS A 1 140 ? -3.870 -12.473 -12.499 1.00 90.00 140 LYS A N 1
ATOM 1124 C CA . LYS A 1 140 ? -3.982 -13.095 -13.834 1.00 90.00 140 LYS A CA 1
ATOM 1125 C C . LYS A 1 140 ? -5.431 -13.341 -14.273 1.00 90.00 140 LYS A C 1
ATOM 1127 O O . LYS A 1 140 ? -5.726 -14.302 -14.982 1.00 90.00 140 LYS A O 1
ATOM 1132 N N . LYS A 1 141 ? -6.344 -12.479 -13.831 1.00 90.06 141 LYS A N 1
ATOM 1133 C CA . LYS A 1 141 ? -7.754 -12.459 -14.223 1.00 90.06 141 LYS A CA 1
ATOM 1134 C C . LYS A 1 141 ? -7.962 -11.458 -15.364 1.00 90.06 141 LYS A C 1
ATOM 1136 O O . LYS A 1 141 ? -7.218 -10.482 -15.453 1.00 90.06 141 LYS A O 1
ATOM 1141 N N . PRO A 1 142 ? -8.966 -11.673 -16.232 1.00 88.81 142 PRO A N 1
ATOM 1142 C CA . PRO A 1 142 ? -9.274 -10.725 -17.293 1.00 88.81 142 PRO A CA 1
ATOM 1143 C C . PRO A 1 142 ? -9.670 -9.364 -16.712 1.00 88.81 142 PRO A C 1
ATOM 1145 O O . PRO A 1 142 ? -10.371 -9.290 -15.699 1.00 88.81 142 PRO A O 1
ATOM 1148 N N . LEU A 1 143 ? -9.240 -8.295 -17.383 1.00 89.88 143 LEU A N 1
ATOM 1149 C CA . LEU A 1 143 ? -9.638 -6.932 -17.049 1.00 89.88 143 LEU A CA 1
ATOM 1150 C C . LEU A 1 143 ? -11.150 -6.753 -17.245 1.00 89.88 143 LEU A C 1
ATOM 1152 O O . LEU A 1 143 ? -11.749 -7.284 -18.186 1.00 89.88 143 LEU A O 1
ATOM 1156 N N . ALA A 1 144 ? -11.777 -5.987 -16.356 1.00 88.38 144 ALA A N 1
ATOM 1157 C CA . ALA A 1 144 ? -13.189 -5.656 -16.483 1.00 88.38 144 ALA A CA 1
ATOM 1158 C C . ALA A 1 144 ? -13.379 -4.552 -17.531 1.00 88.38 144 ALA A C 1
ATOM 1160 O O . ALA A 1 144 ? -12.660 -3.554 -17.549 1.00 88.38 144 ALA A O 1
ATOM 1161 N N . LYS A 1 145 ? -14.390 -4.710 -18.390 1.00 83.56 145 LYS A N 1
ATOM 1162 C CA . LYS A 1 145 ? -14.766 -3.693 -19.382 1.00 83.56 145 LYS A CA 1
ATOM 1163 C C . LYS A 1 145 ? -15.503 -2.523 -18.711 1.00 83.56 145 LYS A C 1
ATOM 1165 O O . LYS A 1 145 ? -16.022 -2.666 -17.603 1.00 83.56 145 LYS A O 1
ATOM 1170 N N . ASN A 1 146 ? -15.582 -1.391 -19.415 1.00 73.06 146 ASN A N 1
ATOM 1171 C CA . ASN A 1 146 ? -16.419 -0.232 -19.069 1.00 73.06 146 ASN A CA 1
ATOM 1172 C C . ASN A 1 146 ? -16.164 0.326 -17.658 1.00 73.06 146 ASN A C 1
ATOM 1174 O O . ASN A 1 146 ? -17.088 0.494 -16.866 1.00 73.06 146 ASN A O 1
ATOM 1178 N N . GLN A 1 147 ? -14.899 0.585 -17.337 1.00 81.69 147 GLN A N 1
ATOM 1179 C CA . GLN A 1 147 ? -14.511 1.217 -16.079 1.00 81.69 147 GLN A CA 1
ATOM 1180 C C . GLN A 1 147 ? -14.289 2.715 -16.280 1.00 81.69 147 GLN A C 1
ATOM 1182 O O . GLN A 1 147 ? -13.856 3.146 -17.347 1.00 81.69 147 GLN A O 1
ATOM 1187 N N . GLN A 1 148 ? -14.556 3.503 -15.240 1.00 86.19 148 GLN A N 1
ATOM 1188 C CA . GLN A 1 148 ? -14.282 4.937 -15.229 1.00 86.19 148 GLN A CA 1
ATOM 1189 C C . GLN A 1 148 ? -12.789 5.175 -14.952 1.00 86.19 148 GLN A C 1
ATOM 1191 O O . GLN A 1 148 ? -12.405 5.565 -13.855 1.00 86.19 148 GLN A O 1
ATOM 1196 N N . LEU A 1 149 ? -11.954 4.850 -15.937 1.00 89.88 149 LEU A N 1
ATOM 1197 C CA . LEU A 1 149 ? -10.511 5.078 -15.918 1.00 89.88 149 LEU A CA 1
ATOM 1198 C C . LEU A 1 149 ? -10.183 6.343 -16.706 1.00 89.88 149 LEU A C 1
ATOM 1200 O O . LEU A 1 149 ? -10.799 6.623 -17.736 1.00 89.88 149 LEU A O 1
ATOM 1204 N N . SER A 1 150 ? -9.176 7.076 -16.253 1.00 88.69 150 SER A N 1
ATOM 1205 C CA . SER A 1 150 ? -8.519 8.087 -17.075 1.00 88.69 150 SER A CA 1
ATOM 1206 C C . SER A 1 150 ? -7.791 7.441 -18.261 1.00 88.69 150 SER A C 1
ATOM 1208 O O . SER A 1 150 ? -7.512 6.234 -18.288 1.00 88.69 150 SER A O 1
ATOM 1210 N N . GLU A 1 151 ? -7.446 8.260 -19.253 1.00 86.19 151 GLU A N 1
ATOM 1211 C CA . GLU A 1 151 ? -6.646 7.815 -20.394 1.00 86.19 151 GLU A CA 1
ATOM 1212 C C . GLU A 1 151 ? -5.279 7.275 -19.941 1.00 86.19 151 GLU A C 1
ATOM 1214 O O . GLU A 1 151 ? -4.900 6.171 -20.328 1.00 86.19 151 GLU A O 1
ATOM 1219 N N . ALA A 1 152 ? -4.596 7.977 -19.029 1.00 84.31 152 ALA A N 1
ATOM 1220 C CA . ALA A 1 152 ? -3.303 7.561 -18.483 1.00 84.31 152 ALA A CA 1
ATOM 1221 C C . ALA A 1 152 ? -3.373 6.212 -17.742 1.00 84.31 152 ALA A C 1
ATOM 1223 O O . ALA A 1 152 ? -2.496 5.358 -17.905 1.00 84.31 152 ALA A O 1
ATOM 1224 N N . GLU A 1 153 ? -4.425 5.972 -16.953 1.00 89.00 153 GLU A N 1
ATOM 1225 C CA . GLU A 1 153 ? -4.647 4.689 -16.271 1.00 89.00 153 GLU A CA 1
ATOM 1226 C C . GLU A 1 153 ? -4.920 3.559 -17.269 1.00 89.00 153 GLU A C 1
ATOM 1228 O O . GLU A 1 153 ? -4.316 2.489 -17.174 1.00 89.00 153 GLU A O 1
ATOM 1233 N N . THR A 1 154 ? -5.779 3.808 -18.262 1.00 88.31 154 THR A N 1
ATOM 1234 C CA . THR A 1 154 ? -6.092 2.851 -19.336 1.00 88.31 154 THR A CA 1
ATOM 1235 C C . THR A 1 154 ? -4.827 2.454 -20.095 1.00 88.31 154 THR A C 1
ATOM 1237 O O . THR A 1 154 ? -4.540 1.271 -20.291 1.00 88.31 154 THR A O 1
ATOM 1240 N N . ASN A 1 155 ? -4.028 3.451 -20.458 1.00 85.62 155 ASN A N 1
ATOM 1241 C CA . ASN A 1 155 ? -2.767 3.289 -21.163 1.00 85.62 155 ASN A CA 1
ATOM 1242 C C . ASN A 1 155 ? -1.734 2.533 -20.318 1.00 85.62 155 ASN A C 1
ATOM 1244 O O . ASN A 1 155 ? -1.057 1.636 -20.822 1.00 85.62 155 ASN A O 1
ATOM 1248 N N . THR A 1 156 ? -1.681 2.800 -19.013 1.00 86.81 156 THR A N 1
ATOM 1249 C CA . THR A 1 156 ? -0.832 2.053 -18.073 1.00 86.81 156 THR A CA 1
ATOM 1250 C C . THR A 1 156 ? -1.224 0.580 -18.000 1.00 86.81 156 THR A C 1
ATOM 1252 O O . THR A 1 156 ? -0.360 -0.286 -18.113 1.00 86.81 156 THR A O 1
ATOM 1255 N N . LEU A 1 157 ? -2.516 0.273 -17.856 1.00 88.88 157 LEU A N 1
ATOM 1256 C CA . LEU A 1 157 ? -3.001 -1.109 -17.784 1.00 88.88 157 LEU A CA 1
ATOM 1257 C C . LEU A 1 157 ? -2.723 -1.880 -19.072 1.00 88.88 157 LEU A C 1
ATOM 1259 O O . LEU A 1 157 ? -2.290 -3.026 -19.007 1.00 88.88 157 LEU A O 1
ATOM 1263 N N . LYS A 1 158 ? -2.898 -1.240 -20.231 1.00 84.75 158 LYS A N 1
ATOM 1264 C CA . LYS A 1 158 ? -2.588 -1.829 -21.538 1.00 84.75 158 LYS A CA 1
ATOM 1265 C C . LYS A 1 158 ? -1.112 -2.200 -21.659 1.00 84.75 158 LYS A C 1
ATOM 1267 O O . LYS A 1 158 ? -0.780 -3.294 -22.109 1.00 84.75 158 LYS A O 1
ATOM 1272 N N . VAL A 1 159 ? -0.218 -1.311 -21.226 1.00 82.75 159 VAL A N 1
ATOM 1273 C CA . VAL A 1 159 ? 1.219 -1.606 -21.202 1.00 82.75 159 VAL A CA 1
ATOM 1274 C C . VAL A 1 159 ? 1.522 -2.751 -20.245 1.00 82.75 159 VAL A C 1
ATOM 1276 O O . VAL A 1 159 ? 2.219 -3.689 -20.623 1.00 82.75 159 VAL A O 1
ATOM 1279 N N . LEU A 1 160 ? 0.985 -2.711 -19.025 1.00 85.44 160 LEU A N 1
ATOM 1280 C CA . LEU A 1 160 ? 1.205 -3.768 -18.041 1.00 85.44 160 LEU A CA 1
ATOM 1281 C C . LEU A 1 160 ? 0.691 -5.125 -18.538 1.00 85.44 160 LEU A C 1
ATOM 1283 O O . LEU A 1 160 ? 1.374 -6.132 -18.370 1.00 85.44 160 LEU A O 1
ATOM 1287 N N . GLU A 1 161 ? -0.465 -5.159 -19.198 1.00 83.94 161 GLU A N 1
ATOM 1288 C CA . GLU A 1 161 ? -1.008 -6.367 -19.813 1.00 83.94 161 GLU A CA 1
ATOM 1289 C C . GLU A 1 161 ? -0.041 -6.931 -20.862 1.00 83.94 161 GLU A C 1
ATOM 1291 O O . GLU A 1 161 ? 0.323 -8.106 -20.782 1.00 83.94 161 GLU A O 1
ATOM 1296 N N . LEU A 1 162 ? 0.479 -6.095 -21.767 1.00 78.50 162 LEU A N 1
ATOM 1297 C CA . LEU A 1 162 ? 1.496 -6.507 -22.743 1.00 78.50 162 LEU A CA 1
ATOM 1298 C C . LEU A 1 162 ? 2.766 -7.042 -22.064 1.00 78.50 162 LEU A C 1
ATOM 1300 O O . LEU A 1 162 ? 3.304 -8.058 -22.495 1.00 78.50 162 LEU A O 1
ATOM 1304 N N . PHE A 1 163 ? 3.206 -6.427 -20.962 1.00 76.69 163 PHE A N 1
ATOM 1305 C CA . PHE A 1 163 ? 4.334 -6.917 -20.159 1.00 76.69 163 PHE A CA 1
ATOM 1306 C C . PHE A 1 163 ? 4.081 -8.293 -19.531 1.00 76.69 163 PHE A C 1
ATOM 1308 O O . PHE A 1 163 ? 5.032 -9.028 -19.261 1.00 76.69 163 PHE A O 1
ATOM 1315 N N . THR A 1 164 ? 2.829 -8.645 -19.235 1.00 73.25 164 THR A N 1
ATOM 1316 C CA . THR A 1 164 ? 2.488 -9.969 -18.689 1.00 73.25 164 THR A CA 1
ATOM 1317 C C . THR A 1 164 ? 2.398 -11.056 -19.761 1.00 73.25 164 THR A C 1
ATOM 1319 O O . THR A 1 164 ? 2.586 -12.233 -19.443 1.00 73.25 164 THR A O 1
ATOM 1322 N N . GLN A 1 165 ? 2.161 -10.688 -21.022 1.00 71.38 165 GLN A N 1
ATOM 1323 C CA . GLN A 1 165 ? 2.083 -11.625 -22.142 1.00 71.38 165 GLN A CA 1
ATOM 1324 C C . GLN A 1 165 ? 3.492 -12.092 -22.575 1.00 71.38 165 GLN A C 1
ATOM 1326 O O . GLN A 1 165 ? 4.474 -11.359 -22.498 1.00 71.38 165 GLN A O 1
ATOM 1331 N N . ARG A 1 166 ? 3.623 -13.360 -22.999 1.00 58.47 166 ARG A N 1
ATOM 1332 C CA . ARG A 1 166 ? 4.885 -13.922 -23.537 1.00 58.47 166 ARG A CA 1
ATOM 1333 C C . ARG A 1 166 ? 5.286 -13.203 -24.843 1.00 58.47 166 ARG A C 1
ATOM 1335 O O . ARG A 1 166 ? 4.407 -12.704 -25.546 1.00 58.47 166 ARG A O 1
ATOM 1342 N N . PRO A 1 167 ? 6.589 -13.155 -25.195 1.00 59.31 167 PRO A N 1
ATOM 1343 C CA . PRO A 1 167 ? 7.109 -12.210 -26.173 1.00 59.31 167 PRO A CA 1
ATOM 1344 C C . PRO A 1 167 ? 6.645 -12.623 -27.565 1.00 59.31 167 PRO A C 1
ATOM 1346 O O . PRO A 1 167 ? 7.151 -13.583 -28.135 1.00 59.31 167 PRO A O 1
ATOM 1349 N N . SER A 1 168 ? 5.660 -11.929 -28.119 1.00 50.44 168 SER A N 1
ATOM 1350 C CA . SER A 1 168 ? 5.325 -12.112 -29.536 1.00 50.44 168 SER A CA 1
ATOM 1351 C C . SER A 1 168 ? 5.029 -10.812 -30.265 1.00 50.44 168 SER A C 1
ATOM 1353 O O . SER A 1 168 ? 5.188 -10.770 -31.479 1.00 50.44 168 SER A O 1
ATOM 1355 N N . LYS A 1 169 ? 4.718 -9.721 -29.556 1.00 52.91 169 LYS A N 1
ATOM 1356 C CA . LYS A 1 169 ? 4.603 -8.396 -30.166 1.00 52.91 169 LYS A CA 1
ATOM 1357 C C . LYS A 1 169 ? 5.427 -7.381 -29.407 1.00 52.91 169 LYS A C 1
ATOM 1359 O O . LYS A 1 169 ? 5.311 -7.244 -28.193 1.00 52.91 169 LYS A O 1
ATOM 1364 N N . LYS A 1 170 ? 6.285 -6.671 -30.136 1.00 56.78 170 LYS A N 1
ATOM 1365 C CA . LYS A 1 170 ? 6.966 -5.495 -29.605 1.00 56.78 170 LYS A CA 1
ATOM 1366 C C . LYS A 1 170 ? 5.885 -4.500 -29.170 1.00 56.78 170 LYS A C 1
ATOM 1368 O O . LYS A 1 170 ? 4.975 -4.219 -29.949 1.00 56.78 170 LYS A O 1
ATOM 1373 N N . LEU A 1 171 ? 6.022 -3.909 -27.980 1.00 60.91 171 LEU A N 1
ATOM 1374 C CA . LEU A 1 171 ? 5.192 -2.770 -27.558 1.00 60.91 171 LEU A CA 1
ATOM 1375 C C . LEU A 1 171 ? 5.151 -1.647 -28.618 1.00 60.91 171 LEU A C 1
ATOM 1377 O O . LEU A 1 171 ? 4.193 -0.886 -28.674 1.00 60.91 171 LEU A O 1
ATOM 1381 N N . THR A 1 172 ? 6.154 -1.588 -29.501 1.00 54.44 172 THR A N 1
ATOM 1382 C CA . THR A 1 172 ? 6.268 -0.640 -30.617 1.00 54.44 172 THR A CA 1
ATOM 1383 C C . THR A 1 172 ? 5.108 -0.674 -31.612 1.00 54.44 172 THR A C 1
ATOM 1385 O O . THR A 1 172 ? 4.907 0.311 -32.310 1.00 54.44 172 THR A O 1
ATOM 1388 N N . GLU A 1 173 ? 4.355 -1.774 -31.714 1.00 56.44 173 GLU A N 1
ATOM 1389 C CA . GLU A 1 173 ? 3.203 -1.860 -32.630 1.00 56.44 173 GLU A CA 1
ATOM 1390 C C . GLU A 1 173 ? 1.943 -1.200 -32.067 1.00 56.44 173 GLU A C 1
ATOM 1392 O O . GLU A 1 173 ? 0.981 -0.975 -32.798 1.00 56.44 173 GLU A O 1
ATOM 1397 N N . THR A 1 174 ? 1.928 -0.896 -30.768 1.00 60.00 174 THR A N 1
ATOM 1398 C CA . THR A 1 174 ? 0.772 -0.286 -30.123 1.00 60.00 174 THR A CA 1
ATOM 1399 C C . THR A 1 174 ? 1.197 1.026 -29.480 1.00 60.00 174 THR A C 1
ATOM 1401 O O . THR A 1 174 ? 1.720 1.001 -28.367 1.00 60.00 174 THR A O 1
ATOM 1404 N N . PRO A 1 175 ? 1.009 2.179 -30.147 1.00 59.44 175 PRO A N 1
ATOM 1405 C CA . PRO A 1 175 ? 1.299 3.459 -29.522 1.00 59.44 175 PRO A CA 1
ATOM 1406 C C . PRO A 1 175 ? 0.450 3.590 -28.254 1.00 59.44 175 PRO A C 1
ATOM 1408 O O . PRO A 1 175 ? -0.770 3.411 -28.273 1.00 59.44 175 PRO A O 1
ATOM 1411 N N . VAL A 1 176 ? 1.131 3.834 -27.138 1.00 65.88 176 VAL A N 1
ATOM 1412 C CA . VAL A 1 176 ? 0.517 4.144 -25.852 1.00 65.88 176 VAL A CA 1
ATOM 1413 C C . VAL A 1 176 ? 0.977 5.544 -25.480 1.00 65.88 176 VAL A C 1
ATOM 1415 O O . VAL A 1 176 ? 2.172 5.765 -25.275 1.00 65.88 176 VAL A O 1
ATOM 1418 N N . ASN A 1 177 ? 0.033 6.479 -25.426 1.00 71.00 177 ASN A N 1
ATOM 1419 C CA . ASN A 1 177 ? 0.311 7.871 -25.095 1.00 71.00 177 ASN A CA 1
ATOM 1420 C C . ASN A 1 177 ? 0.241 8.054 -23.571 1.00 71.00 177 ASN A C 1
ATOM 1422 O O . ASN A 1 177 ? -0.690 7.580 -22.930 1.00 71.00 177 ASN A O 1
ATOM 1426 N N . ASP A 1 178 ? 1.249 8.691 -22.983 1.00 74.50 178 ASP A N 1
ATOM 1427 C CA . ASP A 1 178 ? 1.252 9.169 -21.589 1.00 74.50 178 ASP A CA 1
ATOM 1428 C C . ASP A 1 178 ? 0.765 8.190 -20.486 1.00 74.50 178 ASP A C 1
ATOM 1430 O O . ASP A 1 178 ? -0.110 8.535 -19.687 1.00 74.50 178 ASP A O 1
ATOM 1434 N N . PRO A 1 179 ? 1.314 6.961 -20.381 1.00 80.25 179 PRO A N 1
ATOM 1435 C CA . PRO A 1 179 ? 1.080 6.124 -19.205 1.00 80.25 179 PRO A CA 1
ATOM 1436 C C . PRO A 1 179 ? 1.697 6.739 -17.928 1.00 80.25 179 PRO A C 1
ATOM 1438 O O . PRO A 1 179 ? 2.567 7.605 -17.965 1.00 80.25 179 PRO A O 1
ATOM 1441 N N . LEU A 1 180 ? 1.281 6.250 -16.756 1.00 77.75 180 LEU A N 1
ATOM 1442 C CA . LEU A 1 180 ? 1.667 6.810 -15.452 1.00 77.75 180 LEU A CA 1
ATOM 1443 C C . LEU A 1 180 ? 3.176 6.700 -15.147 1.00 77.75 180 LEU A C 1
ATOM 1445 O O . LEU A 1 180 ? 3.709 7.506 -14.387 1.00 77.75 180 LEU A O 1
ATOM 1449 N N . LEU A 1 181 ? 3.884 5.725 -15.733 1.00 71.06 181 LEU A N 1
ATOM 1450 C CA . LEU A 1 181 ? 5.341 5.556 -15.587 1.00 71.06 181 LEU A CA 1
ATOM 1451 C C . LEU A 1 181 ? 6.116 6.163 -16.768 1.00 71.06 181 LEU A C 1
ATOM 1453 O O . LEU A 1 181 ? 6.943 5.501 -17.392 1.00 71.06 181 LEU A O 1
ATOM 1457 N N . GLY A 1 182 ? 5.858 7.435 -17.068 1.00 72.81 182 GLY A N 1
ATOM 1458 C CA . GLY A 1 182 ? 6.524 8.149 -18.157 1.00 72.81 182 GLY A CA 1
ATOM 1459 C C . GLY A 1 182 ? 5.993 7.756 -19.536 1.00 72.81 182 GLY A C 1
ATOM 1460 O O . GLY A 1 182 ? 4.891 7.250 -19.672 1.00 72.81 182 GLY A O 1
ATOM 1461 N N . ASN A 1 183 ? 6.764 8.012 -20.587 1.00 74.25 183 ASN A N 1
ATOM 1462 C CA . ASN A 1 183 ? 6.310 7.816 -21.965 1.00 74.25 183 ASN A CA 1
ATOM 1463 C C . ASN A 1 183 ? 6.531 6.375 -22.475 1.00 74.25 183 ASN A C 1
ATOM 1465 O O . ASN A 1 183 ? 7.116 5.516 -21.810 1.00 74.25 183 ASN A O 1
ATOM 1469 N N . SER A 1 184 ? 6.107 6.110 -23.711 1.00 73.75 184 SER A N 1
ATOM 1470 C CA . SER A 1 184 ? 6.290 4.814 -24.376 1.00 73.75 184 SER A CA 1
ATOM 1471 C C . SER A 1 184 ? 7.758 4.374 -24.506 1.00 73.75 184 SER A C 1
ATOM 1473 O O . SER A 1 184 ? 8.029 3.174 -24.511 1.00 73.75 184 SER A O 1
ATOM 1475 N N . GLN A 1 185 ? 8.724 5.302 -24.564 1.00 77.06 185 GLN A N 1
ATOM 1476 C CA . GLN A 1 185 ? 10.154 4.978 -24.647 1.00 77.06 185 GLN A CA 1
ATOM 1477 C C . GLN A 1 185 ? 10.646 4.278 -23.377 1.00 77.06 185 GLN A C 1
ATOM 1479 O O . GLN A 1 185 ? 11.346 3.269 -23.473 1.00 77.06 185 GLN A O 1
ATOM 1484 N N . VAL A 1 186 ? 10.246 4.773 -22.202 1.00 79.25 186 VAL A N 1
ATOM 1485 C CA . VAL A 1 186 ? 10.568 4.145 -20.912 1.00 79.25 186 VAL A CA 1
ATOM 1486 C C . VAL A 1 186 ? 10.058 2.707 -20.882 1.00 79.25 186 VAL A C 1
ATOM 1488 O O . VAL A 1 186 ? 10.804 1.779 -20.572 1.00 79.25 186 VAL A O 1
ATOM 1491 N N . TRP A 1 187 ? 8.802 2.502 -21.267 1.00 79.94 187 TRP A N 1
ATOM 1492 C CA . TRP A 1 187 ? 8.200 1.174 -21.281 1.00 79.94 187 TRP A CA 1
ATOM 1493 C C . TRP A 1 187 ? 8.841 0.236 -22.304 1.00 79.94 187 TRP A C 1
ATOM 1495 O O . TRP A 1 187 ? 9.111 -0.919 -21.983 1.00 79.94 187 TRP A O 1
ATOM 1505 N N . ASN A 1 188 ? 9.169 0.723 -23.502 1.00 79.00 188 ASN A N 1
ATOM 1506 C CA . ASN A 1 188 ? 9.904 -0.057 -24.501 1.00 79.00 188 ASN A CA 1
ATOM 1507 C C . ASN A 1 188 ? 11.283 -0.491 -23.984 1.00 79.00 188 ASN A C 1
ATOM 1509 O O . ASN A 1 188 ? 11.685 -1.640 -24.176 1.00 79.00 188 ASN A O 1
ATOM 1513 N N . ALA A 1 189 ? 11.991 0.405 -23.295 1.00 81.81 189 ALA A N 1
ATOM 1514 C CA . ALA A 1 189 ? 13.284 0.117 -22.691 1.00 81.81 189 ALA A CA 1
ATOM 1515 C C . ALA A 1 189 ? 13.173 -0.951 -21.588 1.00 81.81 189 ALA A C 1
ATOM 1517 O O . ALA A 1 189 ? 13.900 -1.945 -21.619 1.00 81.81 189 ALA A O 1
ATOM 1518 N N . LEU A 1 190 ? 12.219 -0.810 -20.662 1.00 84.00 190 LEU A N 1
ATOM 1519 C CA . LEU A 1 190 ? 11.974 -1.803 -19.608 1.00 84.00 190 LEU A CA 1
ATOM 1520 C C . LEU A 1 190 ? 11.573 -3.171 -20.185 1.00 84.00 190 LEU A C 1
ATOM 1522 O O . LEU A 1 190 ? 12.029 -4.210 -19.705 1.00 84.00 190 LEU A O 1
ATOM 1526 N N . HIS A 1 191 ? 10.769 -3.182 -21.249 1.00 81.44 191 HIS A N 1
ATOM 1527 C CA . HIS A 1 191 ? 10.370 -4.403 -21.944 1.00 81.44 191 HIS A CA 1
ATOM 1528 C C . HIS A 1 191 ? 11.575 -5.098 -22.592 1.00 81.4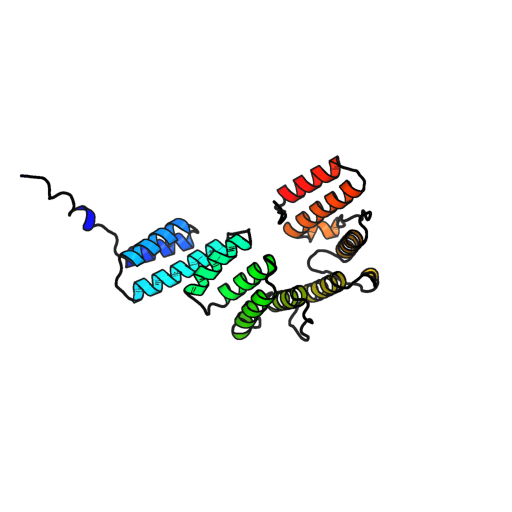4 191 HIS A C 1
ATOM 1530 O O . HIS A 1 191 ? 11.752 -6.306 -22.435 1.00 81.44 191 HIS A O 1
ATOM 1536 N N . ALA A 1 192 ? 12.446 -4.340 -23.270 1.00 82.25 192 ALA A N 1
ATOM 1537 C CA . ALA A 1 192 ? 13.687 -4.874 -23.828 1.00 82.25 192 ALA A CA 1
ATOM 1538 C C . ALA A 1 192 ? 14.565 -5.496 -22.730 1.00 82.25 192 ALA A C 1
ATOM 1540 O O . ALA A 1 192 ? 15.011 -6.630 -22.871 1.00 82.25 192 ALA A O 1
ATOM 1541 N N . MET A 1 193 ? 14.735 -4.809 -21.596 1.00 85.44 193 MET A N 1
ATOM 1542 C CA . MET A 1 193 ? 15.540 -5.308 -20.474 1.00 85.44 193 MET A CA 1
ATOM 1543 C C . MET A 1 193 ? 14.997 -6.586 -19.830 1.00 85.44 193 MET A C 1
ATOM 1545 O O . MET A 1 193 ? 15.787 -7.373 -19.299 1.00 85.44 193 MET A O 1
ATOM 1549 N N . ARG A 1 194 ? 13.674 -6.789 -19.859 1.00 83.38 194 ARG A N 1
ATOM 1550 C CA . ARG A 1 194 ? 13.009 -7.994 -19.346 1.00 83.38 194 ARG A CA 1
ATOM 1551 C C . ARG A 1 194 ? 13.284 -9.226 -20.209 1.00 83.38 194 ARG A C 1
ATOM 1553 O O . ARG A 1 194 ? 13.433 -10.316 -19.664 1.00 83.38 194 ARG A O 1
ATOM 1560 N N . HIS A 1 195 ? 13.313 -9.067 -21.530 1.00 80.19 195 HIS A N 1
ATOM 1561 C CA . HIS A 1 195 ? 13.449 -10.183 -22.472 1.00 80.19 195 HIS A CA 1
ATOM 1562 C C . HIS A 1 195 ? 14.881 -10.414 -22.953 1.00 80.19 195 HIS A C 1
ATOM 1564 O O . HIS A 1 195 ? 15.217 -11.526 -23.352 1.00 80.19 195 HIS A O 1
ATOM 1570 N N . ASP A 1 196 ? 15.724 -9.390 -22.876 1.00 84.44 196 ASP A N 1
ATOM 1571 C CA . ASP A 1 196 ? 17.131 -9.453 -23.227 1.00 84.44 196 ASP A CA 1
ATOM 1572 C C . ASP A 1 196 ? 17.989 -8.986 -22.042 1.00 84.44 196 ASP A C 1
ATOM 1574 O O . ASP A 1 196 ? 17.996 -7.818 -21.633 1.00 84.44 196 ASP A O 1
ATOM 1578 N N . LYS A 1 197 ? 18.747 -9.935 -21.483 1.00 83.81 197 LYS A N 1
ATOM 1579 C CA . LYS A 1 197 ? 19.678 -9.699 -20.370 1.00 83.81 197 LYS A CA 1
ATOM 1580 C C . LYS A 1 197 ? 20.852 -8.789 -20.750 1.00 83.81 197 LYS A C 1
ATOM 1582 O O . LYS A 1 197 ? 21.486 -8.241 -19.855 1.00 83.81 197 LYS A O 1
ATOM 1587 N N . THR A 1 198 ? 21.121 -8.620 -22.044 1.00 84.88 198 THR A N 1
ATOM 1588 C CA . THR A 1 198 ? 22.180 -7.763 -22.596 1.00 84.88 198 THR A CA 1
ATOM 1589 C C . THR A 1 198 ? 21.664 -6.403 -23.066 1.00 84.88 198 THR A C 1
ATOM 1591 O O . THR A 1 198 ? 22.461 -5.523 -23.381 1.00 84.88 198 THR A O 1
ATOM 1594 N N . ALA A 1 199 ? 20.344 -6.179 -23.062 1.00 85.88 199 ALA A N 1
ATOM 1595 C CA . ALA A 1 199 ? 19.779 -4.897 -23.456 1.00 85.88 199 ALA A CA 1
ATOM 1596 C C . ALA A 1 199 ? 20.223 -3.788 -22.495 1.00 85.88 199 ALA A C 1
ATOM 1598 O O . ALA A 1 199 ? 20.072 -3.899 -21.272 1.00 85.88 199 ALA A O 1
ATOM 1599 N N . THR A 1 200 ? 20.728 -2.698 -23.072 1.00 86.19 200 THR A N 1
ATOM 1600 C CA . THR A 1 200 ? 21.250 -1.529 -22.352 1.00 86.19 200 THR A CA 1
ATOM 1601 C C . THR A 1 200 ? 20.618 -0.224 -22.861 1.00 86.19 200 THR A C 1
ATOM 1603 O O . THR A 1 200 ? 21.319 0.699 -23.290 1.00 86.19 200 THR A O 1
ATOM 1606 N N . PRO A 1 201 ? 19.274 -0.144 -22.875 1.00 82.56 201 PRO A N 1
ATOM 1607 C CA . PRO A 1 201 ? 18.567 0.972 -23.483 1.00 82.56 201 PRO A CA 1
ATOM 1608 C C . PRO A 1 201 ? 18.826 2.277 -22.731 1.00 82.56 201 PRO A C 1
ATOM 1610 O O . PRO A 1 201 ? 19.028 2.295 -21.515 1.00 82.56 201 PRO A O 1
ATOM 1613 N N . ASN A 1 202 ? 18.764 3.392 -23.457 1.00 80.38 202 ASN A N 1
ATOM 1614 C CA . ASN A 1 202 ? 18.778 4.702 -22.830 1.00 80.38 202 ASN A CA 1
ATOM 1615 C C . ASN A 1 202 ? 17.410 4.986 -22.189 1.00 80.38 202 ASN A C 1
ATOM 1617 O O . ASN A 1 202 ? 16.417 5.200 -22.885 1.00 80.38 202 ASN A O 1
ATOM 1621 N N . LEU A 1 203 ? 17.389 4.977 -20.857 1.00 77.88 203 LEU A N 1
ATOM 1622 C CA . LEU A 1 203 ? 16.226 5.280 -20.020 1.00 77.88 203 LEU A CA 1
ATOM 1623 C C . LEU A 1 203 ? 16.155 6.762 -19.619 1.00 77.88 203 LEU A C 1
ATOM 1625 O O . LEU A 1 203 ? 15.313 7.122 -18.799 1.00 77.88 203 LEU A O 1
ATOM 1629 N N . LEU A 1 204 ? 17.058 7.617 -20.121 1.00 67.88 204 LEU A N 1
ATOM 1630 C CA . LEU A 1 204 ? 16.985 9.054 -19.870 1.00 67.88 204 LEU A CA 1
ATOM 1631 C C . LEU A 1 204 ? 15.687 9.604 -20.473 1.00 67.88 204 LEU A C 1
ATOM 1633 O O . LEU A 1 204 ? 15.501 9.506 -21.691 1.00 67.88 204 LEU A O 1
ATOM 1637 N N . PRO A 1 205 ? 14.794 10.186 -19.655 1.00 65.62 205 PRO A N 1
ATOM 1638 C CA . PRO A 1 205 ? 13.740 11.012 -20.209 1.00 65.62 205 PRO A CA 1
ATOM 1639 C C . PRO A 1 205 ? 14.402 12.189 -20.935 1.00 65.62 205 PRO A C 1
ATOM 1641 O O . PRO A 1 205 ? 15.436 12.695 -20.494 1.00 65.62 205 PRO A O 1
ATOM 1644 N N . THR A 1 206 ? 13.817 12.636 -22.044 1.00 64.81 206 THR A N 1
ATOM 1645 C CA . THR A 1 206 ? 14.201 13.927 -22.634 1.00 64.81 206 THR A CA 1
ATOM 1646 C C . THR A 1 206 ? 14.030 15.036 -21.586 1.00 64.81 206 THR A C 1
ATOM 1648 O O . THR A 1 206 ? 13.229 14.878 -20.662 1.00 64.81 206 THR A O 1
ATOM 1651 N N . GLU A 1 207 ? 14.755 16.154 -21.699 1.00 62.34 207 GLU A N 1
ATOM 1652 C CA . GLU A 1 207 ? 14.665 17.256 -20.719 1.00 62.34 207 GLU A CA 1
ATOM 1653 C C . GLU A 1 207 ? 13.217 17.726 -20.501 1.00 62.34 207 GLU A C 1
ATOM 1655 O O . GLU A 1 207 ? 12.785 17.931 -19.367 1.00 62.34 207 GLU A O 1
ATOM 1660 N N . GLU A 1 208 ? 12.431 17.763 -21.578 1.00 59.78 208 GLU A N 1
ATOM 1661 C CA . GLU A 1 208 ? 10.995 18.060 -21.561 1.00 59.78 208 GLU A CA 1
ATOM 1662 C C . GLU A 1 208 ? 10.177 17.074 -20.703 1.00 59.78 208 GLU A C 1
ATOM 1664 O O . GLU A 1 208 ? 9.222 17.454 -20.024 1.00 59.78 208 GLU A O 1
ATOM 1669 N N . ASN A 1 209 ? 10.571 15.800 -20.695 1.00 64.19 209 ASN A N 1
ATOM 1670 C CA . ASN A 1 209 ? 9.881 14.732 -19.979 1.00 64.19 209 ASN A CA 1
ATOM 1671 C C . ASN A 1 209 ? 10.371 14.574 -18.535 1.00 64.19 209 ASN A C 1
ATOM 1673 O O . ASN A 1 209 ? 9.600 14.146 -17.679 1.00 64.19 209 ASN A O 1
ATOM 1677 N N . ALA A 1 210 ? 11.619 14.944 -18.236 1.00 65.81 210 ALA A N 1
ATOM 1678 C CA . ALA A 1 210 ? 12.188 14.849 -16.893 1.00 65.81 210 ALA A CA 1
ATOM 1679 C C . ALA A 1 210 ? 11.403 15.690 -15.871 1.00 65.81 210 ALA A C 1
ATOM 1681 O O . ALA A 1 210 ? 11.191 15.241 -14.745 1.00 65.81 210 ALA A O 1
ATOM 1682 N N . ALA A 1 211 ? 10.915 16.864 -16.288 1.00 66.94 211 ALA A N 1
ATOM 1683 C CA . ALA A 1 211 ? 10.127 17.771 -15.453 1.00 66.94 211 ALA A CA 1
ATOM 1684 C C . ALA A 1 211 ? 8.735 17.224 -15.077 1.00 66.94 211 ALA A C 1
ATOM 1686 O O . ALA A 1 211 ? 8.153 17.659 -14.086 1.00 66.94 211 ALA A O 1
ATOM 1687 N N . ARG A 1 212 ? 8.196 16.268 -15.848 1.00 69.06 212 ARG A N 1
ATOM 1688 C CA . ARG A 1 212 ? 6.853 15.694 -15.640 1.00 69.06 212 ARG A CA 1
ATOM 1689 C C . ARG A 1 212 ? 6.854 14.463 -14.730 1.00 69.06 212 ARG A C 1
ATOM 1691 O O . ARG A 1 212 ? 5.792 14.002 -14.319 1.00 69.06 212 ARG A O 1
ATOM 1698 N N . LEU A 1 213 ? 8.024 13.904 -14.421 1.00 73.56 213 LEU A N 1
ATOM 1699 C CA . LEU A 1 213 ? 8.123 12.690 -13.616 1.00 73.56 213 LEU A CA 1
ATOM 1700 C C . LEU A 1 213 ? 8.020 13.006 -12.128 1.00 73.56 213 LEU A C 1
ATOM 1702 O O . LEU A 1 213 ? 8.740 13.853 -11.599 1.00 73.56 213 LEU A O 1
ATOM 1706 N N . SER A 1 214 ? 7.192 12.242 -11.416 1.00 78.19 214 SER A N 1
ATOM 1707 C CA . SER A 1 214 ? 7.207 12.292 -9.957 1.00 78.19 214 SER A CA 1
ATOM 1708 C C . SER A 1 214 ? 8.565 11.827 -9.415 1.00 78.19 214 SER A C 1
ATOM 1710 O O . SER A 1 214 ? 9.281 11.041 -10.048 1.00 78.19 214 SER A O 1
ATOM 1712 N N . LYS A 1 215 ? 8.912 12.268 -8.200 1.00 83.25 215 LYS A N 1
ATOM 1713 C CA . LYS A 1 215 ? 10.154 11.862 -7.519 1.00 83.25 215 LYS A CA 1
ATOM 1714 C C . LYS A 1 215 ? 10.308 10.336 -7.463 1.00 83.25 215 LYS A C 1
ATOM 1716 O O . LYS A 1 215 ? 11.401 9.831 -7.706 1.00 83.25 215 LYS A O 1
ATOM 1721 N N . ALA A 1 216 ? 9.214 9.617 -7.202 1.00 79.94 216 ALA A N 1
ATOM 1722 C CA . ALA A 1 216 ? 9.196 8.157 -7.146 1.00 79.94 216 ALA A CA 1
ATOM 1723 C C . ALA A 1 216 ? 9.506 7.524 -8.511 1.00 79.94 216 ALA A C 1
ATOM 1725 O O . ALA A 1 216 ? 10.368 6.652 -8.601 1.00 79.94 216 ALA A O 1
ATOM 1726 N N . VAL A 1 217 ? 8.866 8.003 -9.584 1.00 80.81 217 VAL A N 1
ATOM 1727 C CA . VAL A 1 217 ? 9.125 7.494 -10.941 1.00 80.81 217 VAL A CA 1
ATOM 1728 C C . VAL A 1 217 ? 10.557 7.809 -11.368 1.00 80.81 217 VAL A C 1
ATOM 1730 O O . VAL A 1 217 ? 11.252 6.931 -11.870 1.00 80.81 217 VAL A O 1
ATOM 1733 N N . SER A 1 218 ? 11.052 9.016 -11.078 1.00 84.75 218 SER A N 1
ATOM 1734 C CA . SER A 1 218 ? 12.451 9.385 -11.324 1.00 84.75 218 SER A CA 1
ATOM 1735 C C . SER A 1 218 ? 13.429 8.445 -10.611 1.00 84.75 218 SER A C 1
ATOM 1737 O O . SER A 1 218 ? 14.423 8.036 -11.205 1.00 84.75 218 SER A O 1
ATOM 1739 N N . ALA A 1 219 ? 13.148 8.065 -9.360 1.00 88.06 219 ALA A N 1
ATOM 1740 C CA . ALA A 1 219 ? 13.991 7.150 -8.594 1.00 88.06 219 ALA A CA 1
ATOM 1741 C C . ALA A 1 219 ? 14.043 5.743 -9.223 1.00 88.06 219 ALA A C 1
ATOM 1743 O O . ALA A 1 219 ? 15.126 5.171 -9.350 1.00 88.06 219 ALA A O 1
ATOM 1744 N N . ILE A 1 220 ? 12.898 5.230 -9.692 1.00 86.81 220 ILE A N 1
ATOM 1745 C CA . ILE A 1 220 ? 12.803 3.948 -10.409 1.00 86.81 220 ILE A CA 1
ATOM 1746 C C . ILE A 1 220 ? 13.620 3.990 -11.708 1.00 86.81 220 ILE A C 1
ATOM 1748 O O . ILE A 1 220 ? 14.409 3.081 -11.969 1.00 86.81 220 ILE A O 1
ATOM 1752 N N . LEU A 1 221 ? 13.482 5.046 -12.516 1.00 86.94 221 LEU A N 1
ATOM 1753 C CA . LEU A 1 221 ? 14.240 5.166 -13.767 1.00 86.94 221 LEU A CA 1
ATOM 1754 C C . LEU A 1 221 ? 15.744 5.257 -13.518 1.00 86.94 221 LEU A C 1
ATOM 1756 O O . LEU A 1 221 ? 16.509 4.577 -14.197 1.00 86.94 221 LEU A O 1
ATOM 1760 N N . THR A 1 222 ? 16.169 6.028 -12.512 1.00 89.00 222 THR A N 1
ATOM 1761 C CA . THR A 1 222 ? 17.579 6.105 -12.106 1.00 89.00 222 THR A CA 1
ATOM 1762 C C . THR A 1 222 ? 18.120 4.731 -11.691 1.00 89.00 222 THR A C 1
ATOM 1764 O O . THR A 1 222 ? 19.231 4.367 -12.073 1.00 89.00 222 THR A O 1
ATOM 1767 N N . TYR A 1 223 ? 17.330 3.917 -10.984 1.00 91.38 223 TYR A N 1
ATOM 1768 C CA . TYR A 1 223 ? 17.733 2.552 -10.650 1.00 91.38 223 TYR A CA 1
ATOM 1769 C C . TYR A 1 223 ? 17.960 1.687 -11.901 1.00 91.38 223 TYR A C 1
ATOM 1771 O O . TYR A 1 223 ? 19.017 1.062 -12.042 1.00 91.38 223 TYR A O 1
ATOM 1779 N N . TYR A 1 224 ? 17.007 1.681 -12.838 1.00 90.00 224 TYR A N 1
ATOM 1780 C CA . TYR A 1 224 ? 17.122 0.884 -14.063 1.00 90.00 224 TYR A CA 1
ATOM 1781 C C . TYR A 1 224 ? 18.208 1.397 -15.020 1.00 90.00 224 TYR A C 1
ATOM 1783 O O . TYR A 1 224 ? 18.799 0.598 -15.745 1.00 90.00 224 TYR A O 1
ATOM 1791 N N . GLN A 1 225 ? 18.558 2.685 -14.976 1.00 90.06 225 GLN A N 1
ATOM 1792 C CA . GLN A 1 225 ? 19.760 3.198 -15.642 1.00 90.06 225 GLN A CA 1
ATOM 1793 C C . GLN A 1 225 ? 21.031 2.563 -15.071 1.00 90.06 225 GLN A C 1
ATOM 1795 O O . GLN A 1 225 ? 21.911 2.177 -15.836 1.00 90.06 225 GLN A O 1
ATOM 1800 N N . GLY A 1 226 ? 21.114 2.384 -13.748 1.00 91.75 226 GLY A N 1
ATOM 1801 C CA . GLY A 1 226 ? 22.228 1.664 -13.128 1.00 91.75 226 GLY A CA 1
ATOM 1802 C C . GLY A 1 226 ? 22.289 0.198 -13.570 1.00 91.75 226 GLY A C 1
ATOM 1803 O O . GLY A 1 226 ? 23.368 -0.320 -13.851 1.00 91.75 226 GLY A O 1
ATOM 1804 N N . VAL A 1 227 ? 21.129 -0.452 -13.739 1.00 91.75 227 VAL A N 1
ATOM 1805 C CA . VAL A 1 227 ? 21.040 -1.811 -14.311 1.00 91.75 227 VAL A CA 1
ATOM 1806 C C . VAL A 1 227 ? 21.523 -1.843 -15.769 1.00 91.75 227 VAL A C 1
ATOM 1808 O O . VAL A 1 227 ? 22.212 -2.777 -16.173 1.00 91.75 227 VAL A O 1
ATOM 1811 N N . ALA A 1 228 ? 21.203 -0.830 -16.573 1.00 91.00 228 ALA A N 1
ATOM 1812 C CA . ALA A 1 228 ? 21.732 -0.717 -17.930 1.00 91.00 228 ALA A CA 1
ATOM 1813 C C . ALA A 1 228 ? 23.254 -0.470 -17.937 1.00 91.00 228 ALA A C 1
ATOM 1815 O O . ALA A 1 228 ? 23.949 -1.035 -18.776 1.00 91.00 228 ALA A O 1
ATOM 1816 N N . ALA A 1 229 ? 23.785 0.322 -16.999 1.00 91.44 229 ALA A N 1
ATOM 1817 C CA . ALA A 1 229 ? 25.219 0.594 -16.882 1.00 91.44 229 ALA A CA 1
ATOM 1818 C C . ALA A 1 229 ? 26.021 -0.658 -16.495 1.00 91.44 229 ALA A C 1
ATOM 1820 O O . ALA A 1 229 ? 26.995 -0.987 -17.167 1.00 91.44 229 ALA A O 1
ATOM 1821 N N . ILE A 1 230 ? 25.570 -1.424 -15.493 1.00 93.44 230 ILE A N 1
ATOM 1822 C CA . ILE A 1 230 ? 26.280 -2.644 -15.075 1.00 93.44 230 ILE A CA 1
ATOM 1823 C C . ILE A 1 230 ? 26.293 -3.712 -16.177 1.00 93.44 230 ILE A C 1
ATOM 1825 O O . ILE A 1 230 ? 27.267 -4.442 -16.319 1.00 93.44 230 ILE A O 1
ATOM 1829 N N . ARG A 1 231 ? 25.247 -3.771 -17.014 1.00 92.12 231 ARG A N 1
ATOM 1830 C CA . ARG A 1 231 ? 25.193 -4.640 -18.204 1.00 92.12 231 ARG A CA 1
ATOM 1831 C C . ARG A 1 231 ? 26.185 -4.229 -19.302 1.00 92.12 231 ARG A C 1
ATOM 1833 O O . ARG A 1 231 ? 26.509 -5.062 -20.139 1.00 92.12 231 ARG A O 1
ATOM 1840 N N . LYS A 1 232 ? 26.662 -2.978 -19.299 1.00 91.88 232 LYS A N 1
ATOM 1841 C CA . LYS A 1 232 ? 27.787 -2.495 -20.125 1.00 91.88 232 LYS A CA 1
ATOM 1842 C C . LYS A 1 232 ? 29.144 -2.658 -19.429 1.00 91.88 232 LYS A C 1
ATOM 1844 O O . LYS A 1 232 ? 30.120 -2.089 -19.897 1.00 91.88 232 LYS A O 1
ATOM 1849 N N . GLU A 1 233 ? 29.188 -3.356 -18.293 1.00 93.31 233 GLU A N 1
ATOM 1850 C CA . GLU A 1 233 ? 30.373 -3.485 -17.434 1.00 93.31 233 GLU A CA 1
ATOM 1851 C C . GLU A 1 233 ? 30.851 -2.149 -16.822 1.00 93.31 233 GLU A C 1
ATOM 1853 O O . GLU A 1 233 ? 31.926 -2.069 -16.230 1.00 93.31 233 GLU A O 1
ATOM 1858 N N . ASP A 1 234 ? 30.017 -1.101 -16.863 1.00 94.50 234 ASP A N 1
ATOM 1859 C CA . ASP A 1 234 ? 30.293 0.187 -16.223 1.00 94.50 234 ASP A CA 1
ATOM 1860 C C . ASP A 1 234 ? 29.848 0.176 -14.752 1.00 94.50 234 ASP A C 1
ATOM 1862 O O . ASP A 1 234 ? 28.784 0.671 -14.359 1.00 94.50 234 ASP A O 1
ATOM 1866 N N . VAL A 1 235 ? 30.691 -0.441 -13.924 1.00 96.12 235 VAL A N 1
ATOM 1867 C CA . VAL A 1 235 ? 30.461 -0.612 -12.482 1.00 96.12 235 VAL A CA 1
ATOM 1868 C C . VAL A 1 235 ? 30.382 0.731 -11.747 1.00 96.12 235 VAL A C 1
ATOM 1870 O O . VAL A 1 235 ? 29.589 0.877 -10.812 1.00 96.12 235 VAL A O 1
ATOM 1873 N N . GLN A 1 236 ? 31.187 1.719 -12.150 1.00 96.19 236 GLN A N 1
ATOM 1874 C CA . GLN A 1 236 ? 31.251 3.011 -11.462 1.00 96.19 236 GLN A CA 1
ATOM 1875 C C . GLN A 1 236 ? 29.965 3.805 -11.668 1.00 96.19 236 GLN A C 1
ATOM 1877 O O . GLN A 1 236 ? 29.359 4.263 -10.693 1.00 96.19 236 GLN A O 1
ATOM 1882 N N . THR A 1 237 ? 29.496 3.894 -12.914 1.00 93.75 237 THR A N 1
ATOM 1883 C CA . THR A 1 237 ? 28.240 4.579 -13.223 1.00 93.75 237 THR A CA 1
ATOM 1884 C C . THR A 1 237 ? 27.054 3.861 -12.588 1.00 93.75 237 THR A C 1
ATOM 1886 O O . THR A 1 237 ? 26.187 4.514 -12.005 1.00 93.75 237 THR A O 1
ATOM 1889 N N . ALA A 1 238 ? 27.033 2.523 -12.607 1.00 94.12 238 ALA A N 1
ATOM 1890 C CA . ALA A 1 238 ? 25.979 1.747 -11.954 1.00 94.12 238 ALA A CA 1
ATOM 1891 C C . ALA A 1 238 ? 25.859 2.068 -10.456 1.00 94.12 238 ALA A C 1
ATOM 1893 O O . ALA A 1 238 ? 24.767 2.368 -9.966 1.00 94.12 238 ALA A O 1
ATOM 1894 N N . LYS A 1 239 ? 26.988 2.079 -9.736 1.00 94.88 239 LYS A N 1
ATOM 1895 C CA . LYS A 1 239 ? 27.024 2.388 -8.301 1.00 94.88 239 LYS A CA 1
ATOM 1896 C C . LYS A 1 239 ? 26.547 3.811 -8.008 1.00 94.88 239 LYS A C 1
ATOM 1898 O O . LYS A 1 239 ? 25.737 3.995 -7.098 1.00 94.88 239 LYS A O 1
ATOM 1903 N N . ALA A 1 240 ? 27.013 4.797 -8.775 1.00 94.62 240 ALA A N 1
ATOM 1904 C CA . ALA A 1 240 ? 26.604 6.191 -8.612 1.00 94.62 240 ALA A CA 1
ATOM 1905 C C . ALA A 1 240 ? 25.090 6.369 -8.827 1.00 94.62 240 ALA A C 1
ATOM 1907 O O . ALA A 1 240 ? 24.412 7.014 -8.024 1.00 94.62 240 ALA A O 1
ATOM 1908 N N . LEU A 1 241 ? 24.538 5.730 -9.862 1.00 93.62 241 LEU A N 1
ATOM 1909 C CA . LEU A 1 241 ? 23.106 5.768 -10.159 1.00 93.62 241 LEU A CA 1
ATOM 1910 C C . LEU A 1 241 ? 22.275 5.094 -9.061 1.00 93.62 241 LEU A C 1
ATOM 1912 O O . LEU A 1 241 ? 21.266 5.648 -8.630 1.00 93.62 241 LEU A O 1
ATOM 1916 N N . TRP A 1 242 ? 22.698 3.946 -8.530 1.00 93.50 242 TRP A N 1
ATOM 1917 C CA . TRP A 1 242 ? 21.978 3.303 -7.425 1.00 93.50 242 TRP A CA 1
ATOM 1918 C C . TRP A 1 242 ? 22.012 4.122 -6.132 1.00 93.50 242 TRP A C 1
ATOM 1920 O O . TRP A 1 242 ? 20.993 4.210 -5.445 1.00 93.50 242 TRP A O 1
ATOM 1930 N N . GLN A 1 243 ? 23.129 4.787 -5.826 1.00 93.19 243 GLN A N 1
ATOM 1931 C CA . GLN A 1 243 ? 23.200 5.734 -4.708 1.00 93.19 243 GLN A CA 1
ATOM 1932 C C . GLN A 1 243 ? 22.253 6.922 -4.912 1.00 93.19 243 GLN A C 1
ATOM 1934 O O . GLN A 1 243 ? 21.552 7.324 -3.983 1.00 93.19 243 GLN A O 1
ATOM 1939 N N . GLN A 1 244 ? 22.175 7.451 -6.134 1.00 92.00 244 GLN A N 1
ATOM 1940 C CA . GLN A 1 244 ? 21.248 8.527 -6.468 1.00 92.00 244 GLN A CA 1
ATOM 1941 C C . GLN A 1 244 ? 19.782 8.074 -6.364 1.00 92.00 244 GLN A C 1
ATOM 1943 O O . GLN A 1 244 ? 18.947 8.818 -5.847 1.00 92.00 244 GLN A O 1
ATOM 1948 N N . ALA A 1 245 ? 19.453 6.862 -6.818 1.00 91.38 245 ALA A N 1
ATOM 1949 C CA . ALA A 1 245 ? 18.116 6.290 -6.679 1.00 91.38 245 ALA A CA 1
ATOM 1950 C C . ALA A 1 245 ? 17.725 6.143 -5.198 1.00 91.38 245 ALA A C 1
ATOM 1952 O O . ALA A 1 245 ? 16.632 6.559 -4.808 1.00 91.38 245 ALA A O 1
ATOM 1953 N N . LEU A 1 246 ? 18.641 5.644 -4.360 1.00 90.50 246 LEU A N 1
ATOM 1954 C CA . LEU A 1 246 ? 18.441 5.537 -2.913 1.00 90.50 246 LEU A CA 1
ATOM 1955 C C . LEU A 1 246 ? 18.225 6.913 -2.264 1.00 90.50 246 LEU A C 1
ATOM 1957 O O . LEU A 1 246 ? 17.287 7.084 -1.490 1.00 90.50 246 LEU A O 1
ATOM 1961 N N . ALA A 1 247 ? 19.022 7.923 -2.630 1.00 89.25 247 ALA A N 1
ATOM 1962 C CA . ALA A 1 247 ? 18.855 9.296 -2.143 1.00 89.25 247 ALA A CA 1
ATOM 1963 C C . ALA A 1 247 ? 17.505 9.917 -2.560 1.00 89.25 247 ALA A C 1
ATOM 1965 O O . ALA A 1 247 ? 16.937 10.749 -1.849 1.00 89.25 247 ALA A O 1
ATOM 1966 N N . LYS A 1 248 ? 16.946 9.482 -3.697 1.00 87.56 248 LYS A N 1
ATOM 1967 C CA . LYS A 1 248 ? 15.589 9.839 -4.135 1.00 87.56 248 LYS A CA 1
ATOM 1968 C C . LYS A 1 248 ? 14.486 9.044 -3.418 1.00 87.56 248 LYS A C 1
ATOM 1970 O O . LYS A 1 248 ? 13.313 9.336 -3.645 1.00 87.56 248 LYS A O 1
ATOM 1975 N N . GLY A 1 249 ? 14.833 8.116 -2.527 1.00 84.38 249 GLY A N 1
ATOM 1976 C CA . GLY A 1 249 ? 13.895 7.320 -1.733 1.00 84.38 249 GLY A CA 1
ATOM 1977 C C . GLY A 1 249 ? 13.490 5.993 -2.374 1.00 84.38 249 GLY A C 1
ATOM 1978 O O . GLY A 1 249 ? 12.490 5.415 -1.961 1.00 84.38 249 GLY A O 1
ATOM 1979 N N . PHE A 1 250 ? 14.221 5.511 -3.385 1.00 85.62 250 PHE A N 1
ATOM 1980 C CA . PHE A 1 250 ? 13.985 4.174 -3.927 1.00 85.62 250 PHE A CA 1
ATOM 1981 C C . PHE A 1 250 ? 14.415 3.106 -2.919 1.00 85.62 250 PHE A C 1
ATOM 1983 O O . PHE A 1 250 ? 15.560 3.092 -2.466 1.00 85.62 250 PHE A O 1
ATOM 1990 N N . THR A 1 251 ? 13.507 2.186 -2.612 1.00 78.94 251 THR A N 1
ATOM 1991 C CA . THR A 1 251 ? 13.772 0.997 -1.803 1.00 78.94 251 THR A CA 1
ATOM 1992 C C . THR A 1 251 ? 13.508 -0.243 -2.649 1.00 78.94 251 THR A C 1
ATOM 1994 O O . THR A 1 251 ? 12.572 -0.279 -3.448 1.00 78.94 251 THR A O 1
ATOM 1997 N N . THR A 1 252 ? 14.359 -1.259 -2.508 1.00 68.50 252 THR A N 1
ATOM 1998 C CA . THR A 1 252 ? 14.133 -2.562 -3.145 1.00 68.50 252 THR A CA 1
ATOM 1999 C C . THR A 1 252 ? 13.522 -3.525 -2.129 1.00 68.50 252 THR A C 1
ATOM 2001 O O . THR A 1 252 ? 13.827 -3.405 -0.944 1.00 68.50 252 THR A O 1
ATOM 2004 N N . PRO A 1 253 ? 12.674 -4.474 -2.556 1.00 50.38 253 PRO A N 1
ATOM 2005 C CA . PRO A 1 253 ? 12.052 -5.439 -1.649 1.00 50.38 253 PRO A CA 1
ATOM 2006 C C . PRO A 1 253 ? 13.024 -6.495 -1.089 1.00 50.38 253 PRO A C 1
ATOM 2008 O O . PRO A 1 253 ? 12.622 -7.291 -0.252 1.00 50.38 253 PRO A O 1
ATOM 2011 N N . TRP A 1 254 ? 14.287 -6.517 -1.530 1.00 56.53 254 TRP A N 1
ATOM 2012 C CA . TRP A 1 254 ? 15.331 -7.433 -1.045 1.00 56.53 254 TRP A CA 1
ATOM 2013 C C . TRP A 1 254 ? 16.391 -6.750 -0.159 1.00 56.53 254 TRP A C 1
ATOM 2015 O O . TRP A 1 254 ? 17.469 -7.313 0.031 1.00 56.53 254 TRP A O 1
ATOM 2025 N N . ASN A 1 255 ? 16.093 -5.553 0.365 1.00 39.50 255 ASN A N 1
ATOM 2026 C CA . ASN A 1 255 ? 16.894 -4.851 1.378 1.00 39.50 255 ASN A CA 1
ATOM 2027 C C . ASN A 1 255 ? 16.259 -4.941 2.768 1.00 39.50 255 ASN A C 1
ATOM 2029 O O . ASN A 1 255 ? 15.021 -4.776 2.859 1.00 39.50 255 ASN A O 1
#

pLDDT: mean 85.57, std 14.66, range [39.5, 98.5]

Foldseek 3Di:
DDDDDPPPPVVPPDDDLVVLQVVLVVCVVVVVLVSNLVSLVVSCVPDPDPVSVLSSLQSQLVSLQVVLVVDPQLVVSQVSLVSSCVNVVLPLSSLQSNLVSCVVVLVLVSSLVSLVSNCVPCVPPPCSLLSNQSSCVSVVHDGDPDHPDDLQSVLQSVLVNCLVDDDDDQCVVPARQHHLLFHPQLSSQVSCVVVDVLRQGPLDDDPVRVVVHDLLSVLVSLQVNLSSCVSVVNPVSSVVSPVVSVVSPDDDPVD

InterPro domains:
  IPR011990 Tetratricopeptide-like helical domain superfamily [G3DSA:1.25.40.10] (5-249)
  IPR011990 Tetratricopeptide-like helical domain superfamily [SSF48452] (16-135)

Radius of gyration: 25.09 Å; chains: 1; bounding box: 52×32×97 Å

Sequence (255 aa):
MARHKKKKWFARNAPEPKATLREAWLSLQQGNLNAAFQMTAQVLQQTQGAEEIQQAYQLLAEIHFRRALETQNPEKKLPHLENALAVLPQDPRFHFHYGIALLQTEKAAAALQEFDLVAKTEPKREGLAFFRQLALLSAKKPLAKNQQLSEAETNTLKVLELFTQRPSKKLTETPVNDPLLGNSQVWNALHAMRHDKTATPNLLPTEENAARLSKAVSAILTYYQGVAAIRKEDVQTAKALWQQALAKGFTTPWN

=== Feature glossary ===
Feature key, reading from the visual/contextual features back to the raw sequence:

Rendered structure images. Structure images are PyMOL renders from six orthogonal camera directions. Cartoon representation draws helices as coils and strands as arrows; sticks shows the backbone as bonds; surface shows the solvent-excluded envelope. Rainbow coloring maps sequence position to hue (blue→red, N→C); chain coloring assigns a distinct color per polypeptide.

Contact-map, Ramachandran, and PAE plots. Three diagnostic plots accompany the record. The Cα contact map visualizes the tertiary structure as a 2D adjacency matrix (8 Å cutoff, sequence-local contacts suppressed). The Ramachandran plot shows the distribution of backbone (φ, ψ) torsions, with points in the α and β basins reflecting secondary structure content. The PAE plot shows AlphaFold's inter-residue confidence as a color matrix.

InterPro / GO / CATH / organism. The annotation block draws on four external resources. InterPro: which protein families and domains the sequence belongs to. GO: standardized terms for what the protein does, what process it participates in, and where in the cell it acts. CATH: which structural fold it has in the CATH hierarchy. Organism: the species of origin.

Nearest PDB structures. Structural nearest neighbors (via Foldseek easy-search vs the PDB). Reported per hit: target PDB id, E-value, and alignment TM-score. A TM-score above ~0.5 is the conventional threshold for 'same fold'.

Predicted aligned error. Predicted aligned error is AlphaFold's pairwise confidence. Unlike pLDDT (per-residue), PAE is per-residue-pair and captures whether two parts of the structure are correctly placed relative to each other. Units are ångströms of expected positional error.

Solvent-accessible surface area. SASA measures how much of the protein is reachable by solvent. It is computed by rolling a water-sized probe over the atomic surface and summing the exposed area (Å²). Per-residue SASA distinguishes core (buried, low SASA) from surface (exposed, high SASA) residues; total SASA is a whole-molecule size measure.

B-factor. Crystallographic B-factors measure how much each atom's electron density is smeared out, in Å². They rise in mobile loops and surface residues and fall in the buried interior. In AlphaFold models this column is repurposed to hold pLDDT instead.

pLDDT. For AlphaFold models, the B-factor field carries pLDDT — the model's own estimate of local accuracy on a 0–100 scale. Regions with pLDDT<50 should be treated as essentially unmodeled; they often correspond to intrinsically disordered segments.

Backbone torsions (φ/ψ). φ (phi) and ψ (psi) are the two rotatable backbone dihedrals per residue: φ is the C(i-1)–N–Cα–C torsion, ψ is the N–Cα–C–N(i+1) torsion, both in degrees on (−180°, 180°]. α-helical residues cluster near (−60°, −45°); β-strand residues near (−120°, +130°). A Ramachandran plot is simply a scatter of (φ, ψ) for every residue.

Radius of gyration, Cα contacts, bounding box. Radius of gyration (Rg) is the root-mean-square distance of Cα atoms from their centroid — a single number for overall size and compactness. A globular domain of N residues has Rg ≈ 2.2·N^0.38 Å; an extended or disordered chain has a much larger Rg. The Cα contact count is the number of residue pairs whose Cα atoms are within 8 Å and are more than four positions apart in sequence — a standard proxy for tertiary packing density. The bounding box is the smallest axis-aligned box enclosing all Cα atoms.

Secondary structure (3-state, P-SEA). Three-state secondary structure (P-SEA) collapses the eight DSSP classes into helix (a), strand (b), and coil (c). P-SEA assigns these from Cα geometry alone — distances and angles — without requiring backbone oxygens, so it works on any Cα trace.

Secondary structure (8-state, DSSP). Secondary structure is the local, repeating backbone conformation. DSSP classifies it into eight states by reading the hydrogen-bond network: three helix types (H, G, I), two β types (E, B), two non-regular types (T, S), and unstructured coil (-).

Foldseek 3Di. The Foldseek 3Di string encodes local tertiary geometry as a 20-letter alphabet — one character per residue — derived from the relative positions of nearby Cα atoms. Unlike the amino-acid sequence, 3Di is a direct function of the 3D structure, so two proteins with the same fold have similar 3Di strings even at low sequence identity.

mmCIF coordinates. Structure coordinates are given as an mmCIF _atom_site loop: one row per atom with element, residue name, chain id, sequence number, and x/y/z position in Å. Only the four main-chain atoms per residue are included here; side chains are omitted to keep the record compact.

Sequence. This is the polypeptide sequence — one letter per residue, N-terminus first. Length ranges from a few dozen residues for small domains to over a thousand for large multi-domain proteins.